Protein AF-A0A1Q6W8I0-F1 (afdb_monomer)

Radius of gyration: 33.43 Å; Cα contacts (8 Å, |Δi|>4): 250; chains: 1; bounding box: 73×73×119 Å

Mean predicted aligned error: 21.3 Å

Secondary structure (DSSP, 8-state):
-----SS-EE-EEE-TT--EEEE-B-TTSPBPEE---HHHHHHHHHHTT--PPPTT-TTHHHHHHHHHHHHHHHHHHHTTTT-----THHHHHHHHHHHHHHHHH-TT-HHHHHHHHHHHS----S-----PPPPHHHHHHHTT-HHHHHHHHHHHHHH-TT-HHHHHHHHHHHHHTT-HHHHHHHHHHHHT-S-HHHHHHHHHHHHHHHHHHHHH-TTTHHHHHHHHHHHHHHHHHH-TT-HHHHHHHHHHHHHHHHHHTT--------------------------HHHHHHHHHHHHHHHHHHHHHHHHTT-SPPPTT----

Sequence (325 aa):
MAEGGRNPSRIPVRDDHGVLLGYQKDEDGRVIETTRRDDMLGAAADAAQGTLVAADLPDQAGAVRDLVASYRRARASETRTEQSRPRAWLPLMLGVVLLVAQAASRRTAALVGLAVACLTVPRASAAQQPQLPRSPAEKAWDRHDLRRARVAYLAELAARRKEDAAWYNAGTAALADSDAETAQASLAHAAASLDPDLRFRALYNLGLLALRQADDDSAGRDSHLADAERAYREALLLRPHDRAAKWNLELAIKHRGGSQNKAPPSGGGSGPSGGGARSSGGAQGGLSPAQAEQLLRSIGHEELKTRRDRTGLMRHPAEPGVKDW

Structure (mmCIF, N/CA/C/O backbone):
data_AF-A0A1Q6W8I0-F1
#
_entry.id   AF-A0A1Q6W8I0-F1
#
loop_
_atom_site.group_PDB
_atom_site.id
_atom_site.type_symbol
_atom_site.label_atom_id
_atom_site.label_alt_id
_atom_site.label_comp_id
_atom_site.label_asym_id
_atom_site.label_entity_id
_atom_site.label_seq_id
_atom_site.pdbx_PDB_ins_code
_atom_site.Cartn_x
_atom_site.Cartn_y
_atom_site.Cartn_z
_atom_site.occupancy
_atom_site.B_iso_or_equiv
_atom_site.auth_seq_id
_atom_site.auth_comp_id
_atom_site.auth_asym_id
_atom_site.auth_atom_id
_atom_site.pdbx_PDB_model_num
ATOM 1 N N . MET A 1 1 ? -36.923 15.976 5.949 1.00 36.50 1 MET A N 1
ATOM 2 C CA . MET A 1 1 ? -36.372 16.409 4.648 1.00 36.50 1 MET A CA 1
ATOM 3 C C . MET A 1 1 ? -35.944 17.856 4.811 1.00 36.50 1 MET A C 1
ATOM 5 O O . MET A 1 1 ? -36.775 18.650 5.222 1.00 36.50 1 MET A O 1
ATOM 9 N N . ALA A 1 2 ? -34.664 18.179 4.623 1.00 36.69 2 ALA A N 1
ATOM 10 C CA . ALA A 1 2 ? -34.206 19.567 4.654 1.00 36.69 2 ALA A CA 1
ATOM 11 C C . ALA A 1 2 ? -34.362 20.148 3.240 1.00 36.69 2 ALA A C 1
ATOM 13 O O . ALA A 1 2 ? -33.605 19.792 2.342 1.00 36.69 2 ALA A O 1
ATOM 14 N N . GLU A 1 3 ? -35.375 20.987 3.032 1.00 49.88 3 GLU A N 1
ATOM 15 C CA . GLU A 1 3 ? -35.675 21.648 1.750 1.00 49.88 3 GLU A CA 1
ATOM 16 C C . GLU A 1 3 ? -34.835 22.927 1.559 1.00 49.88 3 GLU A C 1
ATOM 18 O O . GLU A 1 3 ? -35.342 23.976 1.189 1.00 49.88 3 GLU A O 1
ATOM 23 N N . GLY A 1 4 ? -33.530 22.869 1.832 1.00 51.97 4 GLY A N 1
ATOM 24 C CA . GLY A 1 4 ? -32.636 24.019 1.679 1.00 51.97 4 GLY A CA 1
ATOM 25 C C . GLY A 1 4 ? -32.103 24.147 0.252 1.00 51.97 4 GLY A C 1
ATOM 26 O O . GLY A 1 4 ? -31.099 23.522 -0.087 1.00 51.97 4 GLY A O 1
ATOM 27 N N . GLY A 1 5 ? -32.756 24.954 -0.586 1.00 63.44 5 GLY A N 1
ATOM 28 C CA . GLY A 1 5 ? -32.232 25.358 -1.897 1.00 63.44 5 GLY A CA 1
ATOM 29 C C . GLY A 1 5 ? -31.229 26.522 -1.815 1.00 63.44 5 GLY A C 1
ATOM 30 O O . GLY A 1 5 ? -30.817 26.943 -0.733 1.00 63.44 5 GLY A O 1
ATOM 31 N N . ARG A 1 6 ? -30.853 27.088 -2.975 1.00 63.03 6 ARG A N 1
ATOM 32 C CA . ARG A 1 6 ? -30.121 28.375 -3.039 1.00 63.03 6 ARG A CA 1
ATOM 33 C C . ARG A 1 6 ? -30.937 29.539 -2.470 1.00 63.03 6 ARG A C 1
ATOM 35 O O . ARG A 1 6 ? -30.367 30.488 -1.945 1.00 63.03 6 ARG A O 1
ATOM 42 N N . ASN A 1 7 ? -32.261 29.449 -2.570 1.00 67.94 7 ASN A N 1
ATOM 43 C CA . ASN A 1 7 ? -33.171 30.426 -1.993 1.00 67.94 7 ASN A CA 1
ATOM 44 C C . ASN A 1 7 ? -33.487 30.056 -0.537 1.00 67.94 7 ASN A C 1
ATOM 46 O O . ASN A 1 7 ? -33.657 28.868 -0.248 1.00 67.94 7 ASN A O 1
ATOM 50 N N . PRO A 1 8 ? -33.590 31.048 0.365 1.00 69.69 8 PRO A N 1
ATOM 51 C CA . PRO A 1 8 ? -33.954 30.813 1.755 1.00 69.69 8 PRO A CA 1
ATOM 52 C C . PRO A 1 8 ? -35.296 30.094 1.852 1.00 69.69 8 PRO A C 1
ATOM 54 O O . PRO A 1 8 ? -36.300 30.525 1.284 1.00 69.69 8 PRO A O 1
ATOM 57 N N . SER A 1 9 ? -35.291 28.979 2.578 1.00 73.50 9 SER A N 1
ATOM 58 C CA . SER A 1 9 ? -36.473 28.165 2.846 1.00 73.50 9 SER A CA 1
ATOM 59 C C . SER A 1 9 ? -36.813 28.234 4.331 1.00 73.50 9 SER A C 1
ATOM 61 O O . SER A 1 9 ? -35.939 28.134 5.198 1.00 73.50 9 SER A O 1
ATOM 63 N N . ARG A 1 10 ? -38.093 28.440 4.638 1.00 80.06 10 ARG A N 1
ATOM 64 C CA . ARG A 1 10 ? -38.588 28.491 6.017 1.00 80.06 10 ARG A CA 1
ATOM 65 C C . ARG A 1 10 ? -38.902 27.083 6.483 1.00 80.06 10 ARG A C 1
ATOM 67 O O . ARG A 1 10 ? -39.512 26.326 5.736 1.00 80.06 10 ARG A O 1
ATOM 74 N N . ILE A 1 11 ? -38.543 26.754 7.719 1.00 76.44 11 ILE A N 1
ATOM 75 C CA . ILE A 1 11 ? -38.793 25.422 8.280 1.00 76.44 11 ILE A CA 1
ATOM 76 C C . ILE A 1 11 ? -40.256 25.342 8.750 1.00 76.44 11 ILE A C 1
ATOM 78 O O . ILE A 1 11 ? -40.616 26.061 9.691 1.00 76.44 11 ILE A O 1
ATOM 82 N N . PRO A 1 12 ? -41.117 24.510 8.130 1.00 78.94 12 PRO A N 1
ATOM 83 C CA . PRO A 1 12 ? -42.489 24.334 8.582 1.00 78.94 12 PRO A CA 1
ATOM 84 C C . PRO A 1 12 ? -42.529 23.459 9.841 1.00 78.94 12 PRO A C 1
ATOM 86 O O . PRO A 1 12 ? -42.011 22.344 9.851 1.00 78.94 12 PRO A O 1
ATOM 89 N N . VAL A 1 13 ? -43.197 23.938 10.887 1.00 79.12 13 VAL A N 1
ATOM 90 C CA . VAL A 1 13 ? -43.546 23.149 12.073 1.00 79.12 13 VAL A CA 1
ATOM 91 C C . VAL A 1 13 ? -44.931 22.560 11.833 1.00 79.12 13 VAL A C 1
ATOM 93 O O . VAL A 1 13 ? -45.885 23.294 11.558 1.00 79.12 13 VAL A O 1
ATOM 96 N N . ARG A 1 14 ? -45.033 21.233 11.884 1.00 81.50 14 ARG A N 1
ATOM 97 C CA . ARG A 1 14 ? -46.274 20.481 11.661 1.00 81.50 14 ARG A CA 1
ATOM 98 C C . ARG A 1 14 ? -46.644 19.703 12.918 1.00 81.50 14 ARG A C 1
ATOM 100 O O . ARG A 1 14 ? -45.756 19.369 13.697 1.00 81.50 14 ARG A O 1
ATOM 107 N N . ASP A 1 15 ? -47.932 19.449 13.105 1.00 79.12 15 ASP A N 1
ATOM 108 C CA . ASP A 1 15 ? -48.413 18.537 14.143 1.00 79.12 15 ASP A CA 1
ATOM 109 C C . ASP A 1 15 ? -48.191 17.063 13.756 1.00 79.12 15 ASP A C 1
ATOM 111 O O . ASP A 1 15 ? -47.780 16.746 12.633 1.00 79.12 15 ASP A O 1
ATOM 115 N N . ASP A 1 16 ? -48.501 16.152 14.681 1.00 73.69 16 ASP A N 1
ATOM 116 C CA . ASP A 1 16 ? -48.393 14.697 14.492 1.00 73.69 16 ASP A CA 1
ATOM 117 C C . ASP A 1 16 ? -49.309 14.157 13.370 1.00 73.69 16 ASP A C 1
ATOM 119 O O . ASP A 1 16 ? -49.167 13.014 12.931 1.00 73.69 16 ASP A O 1
ATOM 123 N N . HIS A 1 17 ? -50.233 14.982 12.867 1.00 68.25 17 HIS A N 1
ATOM 124 C CA . HIS A 1 17 ? -51.135 14.683 11.757 1.00 68.25 17 HIS A CA 1
ATOM 125 C C . HIS A 1 17 ? -50.715 15.366 10.438 1.00 68.25 17 HIS A C 1
ATOM 127 O O . HIS A 1 17 ? -51.400 15.230 9.424 1.00 68.25 17 HIS A O 1
ATOM 133 N N . GLY A 1 18 ? -49.565 16.053 10.415 1.00 71.50 18 GLY A N 1
ATOM 134 C CA . GLY A 1 18 ? -48.982 16.689 9.232 1.00 71.50 18 GLY A CA 1
ATOM 135 C C . GLY A 1 18 ? -49.562 18.064 8.873 1.00 71.50 18 GLY A C 1
ATOM 136 O O . GLY A 1 18 ? -49.169 18.638 7.847 1.00 71.50 18 GLY A O 1
ATOM 137 N N . VAL A 1 19 ? -50.454 18.623 9.693 1.00 75.88 19 VAL A N 1
ATOM 138 C CA . VAL A 1 19 ? -51.061 19.947 9.501 1.00 75.88 19 VAL A CA 1
ATOM 139 C C . VAL A 1 19 ? -50.059 21.034 9.890 1.00 75.88 19 VAL A C 1
ATOM 141 O O . VAL A 1 19 ? -49.341 20.926 10.881 1.00 75.88 19 VAL A O 1
ATOM 144 N N . LEU A 1 20 ? -49.965 22.085 9.071 1.00 78.94 20 LEU A N 1
ATOM 145 C CA . LEU A 1 20 ? -49.023 23.186 9.276 1.00 78.94 20 LEU A CA 1
ATOM 146 C C . LEU A 1 20 ? -49.442 24.034 10.489 1.00 78.94 20 LEU A C 1
ATOM 148 O O . LEU A 1 20 ? -50.433 24.757 10.419 1.00 78.94 20 LEU A O 1
ATOM 152 N N . LEU A 1 21 ? -48.657 23.987 11.566 1.00 74.25 21 LEU A N 1
ATOM 153 C CA . LEU A 1 21 ? -48.865 24.790 12.775 1.00 74.25 21 LEU A CA 1
ATOM 154 C C . LEU A 1 21 ? -48.190 26.166 12.686 1.00 74.25 21 LEU A C 1
ATOM 156 O O . LEU A 1 21 ? -48.639 27.127 13.307 1.00 74.25 21 LEU A O 1
ATOM 160 N N . GLY A 1 22 ? -47.109 26.284 11.912 1.00 81.12 22 GLY A N 1
ATOM 161 C CA . GLY A 1 22 ? -46.392 27.543 11.733 1.00 81.12 22 GLY A CA 1
ATOM 162 C C . GLY A 1 22 ? -44.995 27.351 11.156 1.00 81.12 22 GLY A C 1
ATOM 163 O O . GLY A 1 22 ? -44.678 26.300 10.608 1.00 81.12 22 GLY A O 1
ATOM 164 N N . TYR A 1 23 ? -44.153 28.374 11.287 1.00 82.19 23 TYR A N 1
ATOM 165 C CA . TYR A 1 23 ? -42.741 28.317 10.907 1.00 82.19 23 TYR A CA 1
ATOM 166 C C . TYR A 1 23 ? -41.861 28.453 12.142 1.00 82.19 23 TYR A C 1
ATOM 168 O O . TYR A 1 23 ? -42.215 29.182 13.072 1.00 82.19 23 TYR A O 1
ATOM 176 N N . GLN A 1 24 ? -40.723 27.763 12.140 1.00 79.69 24 GLN A N 1
ATOM 177 C CA . GLN A 1 24 ? -39.792 27.788 13.261 1.00 79.69 24 GLN A CA 1
ATOM 178 C C . GLN A 1 24 ? -39.208 29.195 13.455 1.00 79.69 24 GLN A C 1
ATOM 180 O O . GLN A 1 24 ? -38.827 29.858 12.487 1.00 79.69 24 GLN A O 1
ATOM 185 N N . LYS A 1 25 ? -39.172 29.659 14.707 1.00 84.31 25 LYS A N 1
ATOM 186 C CA . LYS A 1 25 ? -38.681 30.983 15.103 1.00 84.31 25 LYS A CA 1
ATOM 187 C C . LYS A 1 25 ? -37.507 30.845 16.070 1.00 84.31 25 LYS A C 1
ATOM 189 O O . LYS A 1 25 ? -37.439 29.862 16.800 1.00 84.31 25 LYS A O 1
ATOM 194 N N . ASP A 1 26 ? -36.618 31.824 16.036 1.00 79.75 26 ASP A N 1
ATOM 195 C CA . ASP A 1 26 ? -35.475 31.972 16.938 1.00 79.75 26 ASP A CA 1
ATOM 196 C C . ASP A 1 26 ? -35.900 32.569 18.295 1.00 79.75 26 ASP A C 1
ATOM 198 O O . ASP A 1 26 ? -37.058 32.970 18.455 1.00 79.75 26 ASP A O 1
ATOM 202 N N . GLU A 1 27 ? -34.976 32.669 19.255 1.00 75.25 27 GLU A N 1
ATOM 203 C CA . GLU A 1 27 ? -35.208 33.235 20.598 1.00 75.25 27 GLU A CA 1
ATOM 204 C C . GLU A 1 27 ? -35.742 34.682 20.550 1.00 75.25 27 GLU A C 1
ATOM 206 O O . GLU A 1 27 ? -36.564 35.072 21.378 1.00 75.25 27 GLU A O 1
ATOM 211 N N . ASP A 1 28 ? -35.397 35.438 19.502 1.00 73.44 28 ASP A N 1
ATOM 212 C CA . ASP A 1 28 ? -35.896 36.795 19.229 1.00 73.44 28 ASP A CA 1
ATOM 213 C C . ASP A 1 28 ? -37.244 36.834 18.468 1.00 73.44 28 ASP A C 1
ATOM 215 O O . ASP A 1 28 ? -37.694 37.887 18.004 1.00 73.44 28 ASP A O 1
ATOM 219 N N . GLY A 1 29 ? -37.890 35.683 18.248 1.00 74.56 29 GLY A N 1
ATOM 220 C CA . GLY A 1 29 ? -39.179 35.570 17.556 1.00 74.56 29 GLY A CA 1
ATOM 221 C C . GLY A 1 29 ? -39.127 35.755 16.031 1.00 74.56 29 GLY A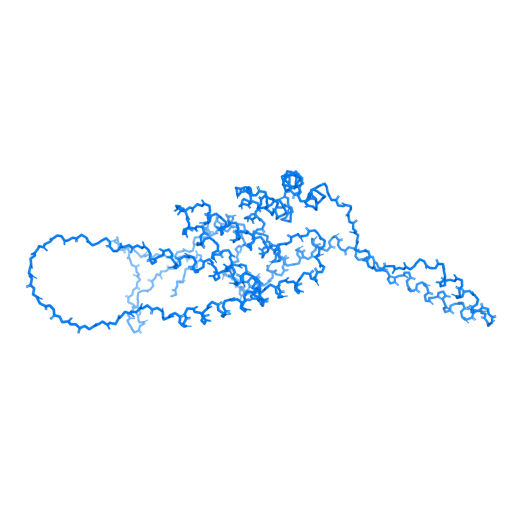 C 1
ATOM 222 O O . GLY A 1 29 ? -40.177 35.793 15.377 1.00 74.56 29 GLY A O 1
ATOM 223 N N . ARG A 1 30 ? -37.929 35.851 15.441 1.00 79.25 30 ARG A N 1
ATOM 224 C CA . ARG A 1 30 ? -37.713 35.937 13.986 1.00 79.25 30 ARG A CA 1
ATOM 225 C C . ARG A 1 30 ? -37.763 34.552 13.351 1.00 79.25 30 ARG A C 1
ATOM 227 O O . ARG A 1 30 ? -37.280 33.591 13.933 1.00 79.25 30 ARG A O 1
ATOM 234 N N . VAL A 1 31 ? -38.356 34.438 12.164 1.00 79.12 31 VAL A N 1
ATOM 235 C CA . VAL A 1 31 ? -38.464 33.152 11.456 1.00 79.12 31 VAL A CA 1
ATOM 236 C C . VAL A 1 31 ? -37.080 32.700 10.997 1.00 79.12 31 VAL A C 1
ATOM 238 O O . VAL A 1 31 ? -36.372 33.464 10.345 1.00 79.12 31 VAL A O 1
ATOM 241 N N . ILE A 1 32 ? -36.715 31.461 11.328 1.00 76.38 32 ILE A N 1
ATOM 242 C CA . ILE A 1 32 ? -35.447 30.860 10.917 1.00 76.38 32 ILE A CA 1
ATOM 243 C C . ILE A 1 32 ? -35.571 30.421 9.459 1.00 76.38 32 ILE A C 1
ATOM 245 O O . ILE A 1 32 ? -36.435 29.617 9.093 1.00 76.38 32 ILE A O 1
ATOM 249 N N . GLU A 1 33 ? -34.682 30.954 8.630 1.00 76.38 33 GLU A N 1
ATOM 250 C CA . GLU A 1 33 ? -34.544 30.584 7.227 1.00 76.38 33 GLU A CA 1
ATOM 251 C C . GLU A 1 33 ? -33.272 29.755 7.048 1.00 76.38 33 GLU A C 1
ATOM 253 O O . GLU A 1 33 ? -32.207 30.095 7.564 1.00 76.38 33 GLU A O 1
ATOM 258 N N . THR A 1 34 ? -33.382 28.647 6.318 1.00 75.12 34 THR A N 1
ATOM 259 C CA . THR A 1 34 ? -32.239 27.797 5.977 1.00 75.12 34 THR A CA 1
ATOM 260 C C . THR A 1 34 ? -31.868 27.996 4.515 1.00 75.12 34 THR A C 1
ATOM 262 O O . THR A 1 34 ? -32.717 27.909 3.622 1.00 75.12 34 THR A O 1
ATOM 265 N N . THR A 1 35 ? -30.591 28.288 4.277 1.00 72.31 35 THR A N 1
ATOM 266 C CA . THR A 1 35 ? -29.991 28.459 2.950 1.00 72.31 35 THR A CA 1
ATOM 267 C C . THR A 1 35 ? -28.830 27.492 2.777 1.00 72.31 35 THR A C 1
ATOM 269 O O . THR A 1 35 ? -28.092 27.197 3.723 1.00 72.31 35 THR A O 1
ATOM 272 N N . ARG A 1 36 ? -28.637 26.999 1.551 1.00 72.38 36 ARG A N 1
ATOM 273 C CA . ARG A 1 36 ? -27.434 26.242 1.204 1.00 72.38 36 ARG A CA 1
ATOM 274 C C . ARG A 1 36 ? -26.246 27.200 1.050 1.00 72.38 36 ARG A C 1
ATOM 276 O O . ARG A 1 36 ? -26.293 28.123 0.242 1.00 72.38 36 ARG A O 1
ATOM 283 N N . ARG A 1 37 ? -25.180 26.971 1.821 1.00 75.00 37 ARG A N 1
ATOM 284 C CA . ARG A 1 37 ? -23.930 27.750 1.774 1.00 75.00 37 ARG A CA 1
ATOM 285 C C . ARG A 1 37 ? -23.021 27.252 0.646 1.00 75.00 37 ARG A C 1
ATOM 287 O O . ARG A 1 37 ? -22.153 26.409 0.867 1.00 75.00 37 ARG A O 1
ATOM 294 N N . ASP A 1 38 ? -23.280 27.719 -0.577 1.00 72.31 38 ASP A N 1
ATOM 295 C CA . ASP A 1 38 ? -22.540 27.318 -1.790 1.00 72.31 38 ASP A CA 1
ATOM 296 C C . ASP A 1 38 ? -21.044 27.681 -1.721 1.00 72.31 38 ASP A C 1
ATOM 298 O O . ASP A 1 38 ? -20.211 26.966 -2.272 1.00 72.31 38 ASP A O 1
ATOM 302 N N . ASP A 1 39 ? -20.700 28.742 -0.995 1.00 73.62 39 ASP A N 1
ATOM 303 C CA . ASP A 1 39 ? -19.338 29.182 -0.682 1.00 73.62 39 ASP A CA 1
ATOM 304 C C . ASP A 1 39 ? -18.565 28.158 0.166 1.00 73.62 39 ASP A C 1
ATOM 306 O O . ASP A 1 39 ? -17.446 27.775 -0.175 1.00 73.62 39 ASP A O 1
ATOM 310 N N . MET A 1 40 ? -19.186 27.652 1.234 1.00 76.00 40 MET A N 1
ATOM 311 C CA . MET A 1 40 ? -18.597 26.626 2.103 1.00 76.00 40 MET A CA 1
ATOM 312 C C . MET A 1 40 ? -18.472 25.279 1.387 1.00 76.00 40 MET A C 1
ATOM 314 O O . MET A 1 40 ? -17.491 24.562 1.583 1.00 76.00 40 MET A O 1
ATOM 318 N N . LEU A 1 41 ? -19.453 24.935 0.546 1.00 77.25 41 LEU A N 1
ATOM 319 C CA . LEU A 1 41 ? -19.389 23.733 -0.284 1.00 77.25 41 LEU A CA 1
ATOM 320 C C . LEU A 1 41 ? -18.257 23.837 -1.311 1.00 77.25 41 LEU A C 1
ATOM 322 O O . LEU A 1 41 ? -17.498 22.881 -1.450 1.00 77.25 41 LEU A O 1
ATOM 326 N N . GLY A 1 42 ? -18.114 24.995 -1.968 1.00 77.31 42 GLY A N 1
ATOM 327 C CA . GLY A 1 42 ? -17.010 25.310 -2.879 1.00 77.31 42 GLY A CA 1
ATOM 328 C C . GLY A 1 42 ? -15.648 25.132 -2.218 1.00 77.31 42 GLY A C 1
ATOM 329 O O . GLY A 1 42 ? -14.845 24.328 -2.679 1.00 77.31 42 GLY A O 1
ATOM 330 N N . ALA A 1 43 ? -15.438 25.782 -1.072 1.00 76.75 43 ALA A N 1
ATOM 331 C CA . ALA A 1 43 ? -14.188 25.680 -0.322 1.00 76.75 43 ALA A CA 1
ATOM 332 C C . ALA A 1 43 ? -13.866 24.239 0.118 1.00 76.75 43 ALA A C 1
ATOM 334 O O . ALA A 1 43 ? -12.709 23.821 0.080 1.00 76.75 43 ALA A O 1
ATOM 335 N N . ALA A 1 44 ? -14.877 23.457 0.511 1.00 74.81 44 ALA A N 1
ATOM 336 C CA . ALA A 1 44 ? -14.697 22.051 0.867 1.00 74.81 44 ALA A CA 1
ATOM 337 C C . ALA A 1 44 ? -14.326 21.183 -0.347 1.00 74.81 44 ALA A C 1
ATOM 339 O O . ALA A 1 44 ? -13.490 20.287 -0.230 1.00 74.81 44 ALA A O 1
ATOM 340 N N . ALA A 1 45 ? -14.920 21.450 -1.512 1.00 79.00 45 ALA A N 1
ATOM 341 C CA . ALA A 1 45 ? -14.591 20.750 -2.747 1.00 79.00 45 ALA A CA 1
ATOM 342 C C . ALA A 1 45 ? -13.176 21.090 -3.229 1.00 79.00 45 ALA A C 1
ATOM 344 O O . ALA A 1 45 ? -12.419 20.175 -3.545 1.00 79.00 45 ALA A O 1
ATOM 345 N N . ASP A 1 46 ? -12.785 22.363 -3.180 1.00 75.62 46 ASP A N 1
ATOM 346 C CA . ASP A 1 46 ? -11.434 22.809 -3.530 1.00 75.62 46 ASP A CA 1
ATOM 347 C C . ASP A 1 46 ? -10.378 22.192 -2.598 1.00 75.62 46 ASP A C 1
ATOM 349 O O . ASP A 1 46 ? -9.358 21.679 -3.063 1.00 75.62 46 ASP A O 1
ATOM 353 N N . ALA A 1 47 ? -10.647 22.154 -1.287 1.00 72.25 47 ALA A N 1
ATOM 354 C CA . ALA A 1 47 ? -9.769 21.516 -0.303 1.00 72.25 47 ALA A CA 1
ATOM 355 C C . ALA A 1 47 ? -9.637 19.997 -0.516 1.00 72.25 47 ALA A C 1
ATOM 357 O O . ALA A 1 47 ? -8.575 19.425 -0.272 1.00 72.25 47 ALA A O 1
ATOM 358 N N . ALA A 1 48 ? -10.701 19.343 -0.986 1.00 69.50 48 ALA A N 1
ATOM 359 C CA . ALA A 1 48 ? -10.719 17.913 -1.281 1.00 69.50 48 ALA A CA 1
ATOM 360 C C . ALA A 1 48 ? -10.278 17.572 -2.718 1.00 69.50 48 ALA A C 1
ATOM 362 O O . ALA A 1 48 ? -10.318 16.399 -3.090 1.00 69.50 48 ALA A O 1
ATOM 363 N N . GLN A 1 49 ? -9.907 18.570 -3.534 1.00 72.25 49 GLN A N 1
ATOM 364 C CA . GLN A 1 49 ? -9.687 18.421 -4.982 1.00 72.25 49 GLN A CA 1
ATOM 365 C C . GLN A 1 49 ? -10.867 17.731 -5.703 1.00 72.25 49 GLN A C 1
ATOM 367 O O . GLN A 1 49 ? -10.693 17.018 -6.694 1.00 72.25 49 GLN A O 1
ATOM 372 N N . GLY A 1 50 ? -12.082 17.912 -5.183 1.00 70.62 50 GLY A N 1
ATOM 373 C CA . GLY A 1 50 ? -13.320 17.346 -5.702 1.00 70.62 50 GLY A CA 1
ATOM 374 C C . GLY A 1 50 ? -14.058 18.317 -6.623 1.00 70.62 50 GLY A C 1
ATOM 375 O O . GLY A 1 50 ? -13.859 19.524 -6.579 1.00 70.62 50 GLY A O 1
ATOM 376 N N . THR A 1 51 ? -14.951 17.796 -7.465 1.00 73.38 51 THR A N 1
ATOM 377 C CA . THR A 1 51 ? -15.852 18.617 -8.294 1.00 73.38 51 THR A CA 1
ATOM 378 C C . THR A 1 51 ? -17.267 18.576 -7.721 1.00 73.38 51 THR A C 1
ATOM 380 O O . THR A 1 51 ? -17.798 17.497 -7.455 1.00 73.38 51 THR A O 1
ATOM 383 N N . LEU A 1 52 ? -17.897 19.740 -7.551 1.00 71.38 52 LEU A N 1
ATOM 384 C CA . LEU A 1 52 ? -19.299 19.850 -7.136 1.00 71.38 52 LEU A CA 1
ATOM 385 C C . LEU A 1 52 ? -20.237 19.671 -8.329 1.00 71.38 52 LEU A C 1
ATOM 387 O O . LEU A 1 52 ? -20.107 20.358 -9.340 1.00 71.38 52 LEU A O 1
ATOM 391 N N . VAL A 1 53 ? -21.230 18.793 -8.182 1.00 71.25 53 VAL A N 1
ATOM 392 C CA . VAL A 1 53 ? -22.339 18.661 -9.135 1.00 71.25 53 VAL A CA 1
ATOM 393 C C . VAL A 1 53 ? -23.513 19.487 -8.625 1.00 71.25 53 VAL A C 1
ATOM 395 O O . VAL A 1 53 ? -23.934 19.344 -7.476 1.00 71.25 53 VAL A O 1
ATOM 398 N N . ALA A 1 54 ? -24.035 20.377 -9.466 1.00 69.25 54 ALA A N 1
ATOM 399 C CA . ALA A 1 54 ? -25.112 21.262 -9.060 1.00 69.25 54 ALA A CA 1
ATOM 400 C C . ALA A 1 54 ? -26.439 20.486 -8.911 1.00 69.25 54 ALA A C 1
ATOM 402 O O . ALA A 1 54 ? -26.828 19.684 -9.759 1.00 69.25 54 ALA A O 1
ATOM 403 N N . ALA A 1 55 ? -27.115 20.691 -7.778 1.00 64.31 55 ALA A N 1
ATOM 404 C CA . ALA A 1 55 ? -28.330 19.955 -7.411 1.00 64.31 55 ALA A CA 1
ATOM 405 C C . ALA A 1 55 ? -29.587 20.391 -8.193 1.00 64.31 55 ALA A C 1
ATOM 407 O O . ALA A 1 55 ? -30.633 19.762 -8.084 1.00 64.31 55 ALA A O 1
ATOM 408 N N . ASP A 1 56 ? -29.503 21.467 -8.967 1.00 66.25 56 ASP A N 1
ATOM 409 C CA . ASP A 1 56 ? -30.557 21.977 -9.848 1.00 66.25 56 ASP A CA 1
ATOM 410 C C . ASP A 1 56 ? -30.573 21.295 -11.227 1.00 66.25 56 ASP A C 1
ATOM 412 O O . ASP A 1 56 ? -31.462 21.572 -12.033 1.00 66.25 56 ASP A O 1
ATOM 416 N N . LEU A 1 57 ? -29.637 20.377 -11.506 1.00 68.25 57 LEU A N 1
ATOM 417 C CA . LEU A 1 57 ? -29.668 19.613 -12.749 1.00 68.25 57 LEU A CA 1
ATOM 418 C C . LEU A 1 57 ? -30.841 18.613 -12.763 1.00 68.25 57 LEU A C 1
ATOM 420 O O . LEU A 1 57 ? -31.006 17.855 -11.805 1.00 68.25 57 LEU A O 1
ATOM 424 N N . PRO A 1 58 ? -31.602 18.531 -13.874 1.00 69.88 58 PRO A N 1
ATOM 425 C CA . PRO A 1 58 ? -32.701 17.574 -14.024 1.00 69.88 58 PRO A CA 1
ATOM 426 C C . PRO A 1 58 ? -32.231 16.109 -14.037 1.00 69.88 58 PRO A C 1
ATOM 428 O O . PRO A 1 58 ? -33.009 15.223 -13.696 1.00 69.88 58 PRO A O 1
ATOM 431 N N . ASP A 1 59 ? -30.964 15.851 -14.384 1.00 74.62 59 ASP A N 1
ATOM 432 C CA . ASP A 1 59 ? -30.334 14.529 -14.302 1.00 74.62 59 ASP A CA 1
ATOM 433 C C . ASP A 1 59 ? -28.984 14.595 -13.567 1.00 74.62 59 ASP A C 1
ATOM 435 O O . ASP A 1 59 ? -27.901 14.638 -14.157 1.00 74.62 59 ASP A O 1
ATOM 439 N N . GLN A 1 60 ? -29.054 14.606 -12.236 1.00 73.19 60 GLN A N 1
ATOM 440 C CA . GLN A 1 60 ? -27.872 14.573 -11.368 1.00 73.19 60 GLN A CA 1
ATOM 441 C C . GLN A 1 60 ? -27.076 13.268 -11.533 1.00 73.19 60 GLN A C 1
ATOM 443 O O . GLN A 1 60 ? -25.846 13.267 -11.470 1.00 73.19 60 GLN A O 1
ATOM 448 N N . ALA A 1 61 ? -27.769 12.148 -11.761 1.00 71.56 61 ALA A N 1
ATOM 449 C CA . ALA A 1 61 ? -27.142 10.838 -11.899 1.00 71.56 61 ALA A CA 1
ATOM 450 C C . ALA A 1 61 ? -26.348 10.730 -13.211 1.00 71.56 61 ALA A C 1
ATOM 452 O O . ALA A 1 61 ? -25.259 10.151 -13.219 1.00 71.56 61 ALA A O 1
ATOM 453 N N . GLY A 1 62 ? -26.861 11.311 -14.297 1.00 74.06 62 GLY A N 1
ATOM 454 C CA . GLY A 1 62 ? -26.171 11.445 -15.577 1.00 74.06 62 GLY A CA 1
ATOM 455 C C . GLY A 1 62 ? -24.911 12.295 -15.465 1.00 74.06 62 GLY A C 1
ATOM 456 O O . GLY A 1 62 ? -23.837 11.836 -15.844 1.00 74.06 62 GLY A O 1
ATOM 457 N N . ALA A 1 63 ? -24.997 13.467 -14.831 1.00 75.44 63 ALA A N 1
ATOM 458 C CA . ALA A 1 63 ? -23.842 14.346 -14.640 1.00 75.44 63 ALA A CA 1
ATOM 459 C C . ALA A 1 63 ? -22.709 13.679 -13.834 1.00 75.44 63 ALA A C 1
ATOM 461 O O . ALA A 1 63 ? -21.535 13.786 -14.196 1.00 75.44 63 ALA A O 1
ATOM 462 N N . VAL A 1 64 ? -23.047 12.925 -12.780 1.00 77.12 64 VAL A N 1
ATOM 463 C CA . VAL A 1 64 ? -22.062 12.136 -12.017 1.00 77.12 64 VAL A CA 1
ATOM 464 C C . VAL A 1 64 ? -21.461 11.021 -12.880 1.00 77.12 64 VAL A C 1
ATOM 466 O O 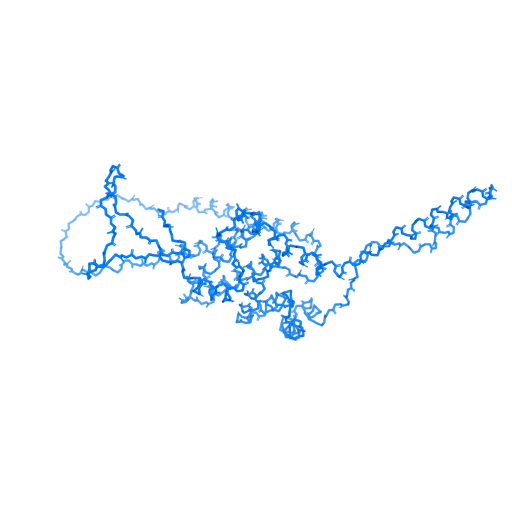. VAL A 1 64 ? -20.250 10.801 -12.845 1.00 77.12 64 VAL A O 1
ATOM 469 N N . ARG A 1 65 ? -22.275 10.322 -13.682 1.00 78.94 65 ARG A N 1
ATOM 470 C CA . ARG A 1 65 ? -21.794 9.267 -14.590 1.00 78.94 65 ARG A CA 1
ATOM 471 C C . ARG A 1 65 ? -20.853 9.812 -15.657 1.00 78.94 65 ARG A C 1
ATOM 473 O O . ARG A 1 65 ? -19.827 9.185 -15.905 1.00 78.94 65 ARG A O 1
ATOM 480 N N . ASP A 1 66 ? -21.159 10.966 -16.237 1.00 79.38 66 ASP A N 1
ATOM 481 C CA . ASP A 1 66 ? -20.331 11.606 -17.258 1.00 79.38 66 ASP A CA 1
ATOM 482 C C . ASP A 1 66 ? -19.010 12.118 -16.686 1.00 79.38 66 ASP A C 1
ATOM 484 O O . ASP A 1 66 ? -17.960 11.936 -17.308 1.00 79.38 66 ASP A O 1
ATOM 488 N N . LEU A 1 67 ? -19.029 12.665 -15.467 1.00 78.00 67 LEU A N 1
ATOM 489 C CA . LEU A 1 67 ? -17.818 13.050 -14.747 1.00 78.00 67 LEU A CA 1
ATOM 490 C C . LEU A 1 67 ? -16.941 11.823 -14.439 1.00 78.00 67 LEU A C 1
ATOM 492 O O . LEU A 1 67 ? -15.753 11.805 -14.744 1.00 78.00 67 LEU A O 1
ATOM 496 N N . VAL A 1 68 ? -17.518 10.739 -13.914 1.00 79.00 68 VAL A N 1
ATOM 497 C CA . VAL A 1 68 ? -16.775 9.488 -13.663 1.00 79.00 68 VAL A CA 1
ATOM 498 C C . VAL A 1 68 ? -16.249 8.881 -14.971 1.00 79.00 68 VAL A C 1
ATOM 500 O O . VAL A 1 68 ? -15.130 8.360 -15.017 1.00 79.00 68 VAL A O 1
ATOM 503 N N . ALA A 1 69 ? -17.027 8.952 -16.052 1.00 78.19 69 ALA A N 1
ATOM 504 C CA . ALA A 1 69 ? -16.627 8.467 -17.365 1.00 78.19 69 ALA A CA 1
ATOM 505 C C . ALA A 1 69 ? -15.490 9.303 -17.973 1.00 78.19 69 ALA A C 1
ATOM 507 O O . ALA A 1 69 ? -14.598 8.732 -18.607 1.00 78.19 69 ALA A O 1
ATOM 508 N N . SER A 1 70 ? -15.480 10.625 -17.773 1.00 72.75 70 SER A N 1
ATOM 509 C CA . SER A 1 70 ? -14.404 11.502 -18.242 1.00 72.75 70 SER A CA 1
ATOM 510 C C . SER A 1 70 ? -13.097 11.235 -17.488 1.00 72.75 70 SER A C 1
ATOM 512 O O . SER A 1 70 ? -12.067 11.056 -18.140 1.00 72.75 70 SER A O 1
ATOM 514 N N . TYR A 1 71 ? -13.142 11.047 -16.163 1.00 70.44 71 TYR A N 1
ATOM 515 C CA . TYR A 1 71 ? -11.978 10.622 -15.372 1.00 70.44 71 TYR A CA 1
ATOM 516 C C . TYR A 1 71 ? -11.433 9.259 -15.819 1.00 70.44 71 TYR A C 1
ATOM 518 O O . TYR A 1 71 ? -10.225 9.103 -16.014 1.00 70.44 71 TYR A O 1
ATOM 526 N N . ARG A 1 72 ? -12.310 8.271 -16.060 1.00 65.06 72 ARG A N 1
ATOM 527 C CA . ARG A 1 72 ? -11.898 6.963 -16.604 1.00 65.06 72 ARG A CA 1
ATOM 528 C C . ARG A 1 72 ? -11.254 7.088 -17.986 1.00 65.06 72 ARG A C 1
ATOM 530 O O . ARG A 1 72 ? -10.279 6.394 -18.262 1.00 65.06 72 ARG A O 1
ATOM 537 N N . ARG A 1 73 ? -11.781 7.956 -18.855 1.00 58.34 73 ARG A N 1
ATOM 538 C CA . ARG A 1 73 ? -11.275 8.161 -20.221 1.00 58.34 73 ARG A CA 1
ATOM 539 C C . ARG A 1 73 ? -9.936 8.902 -20.246 1.00 58.34 73 ARG A C 1
ATOM 541 O O . ARG A 1 73 ? -9.081 8.520 -21.038 1.00 58.34 73 ARG A O 1
ATOM 548 N N . ALA A 1 74 ? -9.743 9.906 -19.389 1.00 52.34 74 ALA A N 1
ATOM 549 C CA . ALA A 1 74 ? -8.473 10.619 -19.251 1.00 52.34 74 ALA A CA 1
ATOM 550 C C . ALA A 1 74 ? -7.365 9.676 -18.762 1.00 52.34 74 ALA A C 1
ATOM 552 O O . ALA A 1 74 ? -6.319 9.573 -19.394 1.00 52.34 74 ALA A O 1
ATOM 553 N N . ARG A 1 75 ? -7.644 8.854 -17.741 1.00 51.03 75 ARG A N 1
ATOM 554 C CA . ARG A 1 75 ? -6.706 7.807 -17.314 1.00 51.03 75 ARG A CA 1
ATOM 555 C C . ARG A 1 75 ? -6.423 6.771 -18.388 1.00 51.03 75 ARG A C 1
ATOM 557 O O . ARG A 1 75 ? -5.280 6.351 -18.539 1.00 51.03 75 ARG A O 1
ATOM 564 N N . ALA A 1 76 ? -7.445 6.358 -19.133 1.00 44.66 76 ALA A N 1
ATOM 565 C CA . ALA A 1 76 ? -7.281 5.419 -20.235 1.00 44.66 76 ALA A CA 1
ATOM 566 C C . ALA A 1 76 ? -6.503 6.017 -21.417 1.00 44.66 76 ALA A C 1
ATOM 568 O O . ALA A 1 76 ? -5.993 5.247 -22.222 1.00 44.66 76 ALA A O 1
ATOM 569 N N . SER A 1 77 ? -6.410 7.345 -21.562 1.00 37.97 77 SER A N 1
ATOM 570 C CA . SER A 1 77 ? -5.540 7.968 -22.568 1.00 37.97 77 SER A CA 1
ATOM 571 C C . SER A 1 77 ? -4.099 8.094 -22.063 1.00 37.97 77 SER A C 1
ATOM 573 O O . SER A 1 77 ? -3.180 7.812 -22.827 1.00 37.97 77 SER A O 1
ATOM 575 N N . GLU A 1 78 ? -3.912 8.379 -20.773 1.00 43.47 78 GLU A N 1
ATOM 576 C CA . GLU A 1 78 ? -2.603 8.526 -20.121 1.00 43.47 78 GLU A CA 1
ATOM 577 C C . GLU A 1 78 ? -1.875 7.178 -19.942 1.00 43.47 78 GLU A C 1
ATOM 579 O O . GLU A 1 78 ? -0.683 7.063 -20.213 1.00 43.47 78 GLU A O 1
ATOM 584 N N . THR A 1 79 ? -2.605 6.101 -19.626 1.00 43.38 79 THR A N 1
ATOM 585 C CA . THR A 1 79 ? -2.060 4.722 -19.662 1.00 43.38 79 THR A CA 1
ATOM 586 C C . THR A 1 79 ? -1.906 4.171 -21.083 1.00 43.38 79 THR A C 1
ATOM 588 O O . THR A 1 79 ? -1.159 3.220 -21.309 1.00 43.38 79 THR A O 1
ATOM 591 N N . ARG A 1 80 ? -2.576 4.762 -22.081 1.00 35.38 80 ARG A N 1
ATOM 592 C CA . ARG A 1 80 ? -2.498 4.316 -23.483 1.00 35.38 80 ARG A CA 1
ATOM 593 C C . ARG A 1 80 ? -1.344 4.950 -24.254 1.00 35.38 80 ARG A C 1
ATOM 595 O O . ARG A 1 80 ? -0.973 4.405 -25.293 1.00 35.38 80 ARG A O 1
ATOM 602 N N . THR A 1 81 ? -0.744 6.034 -23.765 1.00 42.16 81 THR A N 1
ATOM 603 C CA . THR A 1 81 ? 0.420 6.646 -24.422 1.00 42.16 81 THR A CA 1
ATOM 604 C C . THR A 1 81 ? 1.705 5.828 -24.296 1.00 42.16 81 THR A C 1
ATOM 606 O O . THR A 1 81 ? 2.587 6.002 -25.130 1.00 42.16 81 THR A O 1
ATOM 609 N N . GLU A 1 82 ? 1.796 4.863 -23.373 1.00 45.53 82 GLU A N 1
ATOM 610 C CA . GLU A 1 82 ? 2.973 3.980 -23.284 1.00 45.53 82 GLU A CA 1
ATOM 611 C C . GLU A 1 82 ? 2.802 2.611 -23.951 1.00 45.53 82 GLU A C 1
ATOM 613 O O . GLU A 1 82 ? 3.787 1.990 -24.351 1.00 45.53 82 GLU A O 1
ATOM 618 N N . GLN A 1 83 ? 1.572 2.142 -24.181 1.00 43.62 83 GLN A N 1
ATOM 619 C CA . GLN A 1 83 ? 1.355 0.826 -24.785 1.00 43.62 83 GLN A CA 1
ATOM 620 C C . GLN A 1 83 ? 1.132 0.916 -26.294 1.00 43.62 83 GLN A C 1
ATOM 622 O O . GLN A 1 83 ? 0.103 0.515 -26.847 1.00 43.62 83 GLN A O 1
ATOM 627 N N . SER A 1 84 ? 2.160 1.400 -26.991 1.00 45.28 84 SER A N 1
ATOM 628 C CA . SER A 1 84 ? 2.318 1.155 -28.421 1.00 45.28 84 SER A CA 1
ATOM 629 C C . SER A 1 84 ? 2.562 -0.344 -28.638 1.00 45.28 84 SER A C 1
ATOM 631 O O . SER A 1 84 ? 3.688 -0.810 -28.761 1.00 45.28 84 SER A O 1
ATOM 633 N N . ARG A 1 85 ? 1.488 -1.151 -28.658 1.00 54.09 85 ARG A N 1
ATOM 634 C CA . ARG A 1 85 ? 1.572 -2.547 -29.109 1.00 54.09 85 ARG A CA 1
ATOM 635 C C . ARG A 1 85 ? 2.144 -2.526 -30.530 1.00 54.09 85 ARG A C 1
ATOM 637 O O . ARG A 1 85 ? 1.451 -2.033 -31.429 1.00 54.09 85 ARG A O 1
ATOM 644 N N . PRO A 1 86 ? 3.366 -3.037 -30.771 1.00 53.53 86 PRO A N 1
ATOM 645 C CA . PRO A 1 86 ? 3.896 -3.088 -32.119 1.00 53.53 86 PRO A CA 1
ATOM 646 C C . PRO A 1 86 ? 2.940 -3.953 -32.936 1.00 53.53 86 PRO A C 1
ATOM 648 O O . PRO A 1 86 ? 2.601 -5.074 -32.551 1.00 53.53 86 PRO A O 1
ATOM 651 N N . ARG A 1 87 ? 2.425 -3.393 -34.033 1.00 62.47 87 ARG A N 1
ATOM 652 C CA . ARG A 1 87 ? 1.477 -4.038 -34.949 1.00 62.47 87 ARG A CA 1
ATOM 653 C C . ARG A 1 87 ? 2.178 -5.167 -35.717 1.00 62.47 87 ARG A C 1
ATOM 655 O O . ARG A 1 87 ? 2.350 -5.090 -36.928 1.00 62.47 87 ARG A O 1
ATOM 662 N N . ALA A 1 88 ? 2.544 -6.236 -35.013 1.00 61.28 88 ALA A N 1
ATOM 663 C CA . ALA A 1 88 ? 3.240 -7.410 -35.540 1.00 61.28 88 ALA A CA 1
ATOM 664 C C . ALA A 1 88 ? 2.421 -8.191 -36.588 1.00 61.28 88 ALA A C 1
ATOM 666 O O . ALA A 1 88 ? 2.947 -9.067 -37.265 1.00 61.28 88 ALA A O 1
ATOM 667 N N . TRP A 1 89 ? 1.144 -7.849 -36.774 1.00 71.00 89 TRP A N 1
ATOM 668 C CA . TRP A 1 89 ? 0.306 -8.402 -37.837 1.00 71.00 89 TRP A CA 1
ATOM 669 C C . TRP A 1 89 ? 0.679 -7.884 -39.239 1.00 71.00 89 TRP A C 1
ATOM 671 O O . TRP A 1 89 ? 0.441 -8.585 -40.218 1.00 71.00 89 TRP A O 1
ATOM 681 N N . LEU A 1 90 ? 1.300 -6.701 -39.351 1.00 75.81 90 LEU A N 1
ATOM 682 C CA . LEU A 1 90 ? 1.739 -6.130 -40.633 1.00 75.81 90 LEU A CA 1
ATOM 683 C C . LEU A 1 90 ? 2.830 -6.971 -41.327 1.00 75.81 90 LEU A C 1
ATOM 685 O O . LEU A 1 90 ? 2.624 -7.340 -42.484 1.00 75.81 90 LEU A O 1
ATOM 689 N N . PRO A 1 91 ? 3.953 -7.340 -40.669 1.00 76.19 91 PRO A N 1
ATOM 690 C CA . PRO A 1 91 ? 4.939 -8.227 -41.291 1.00 76.19 91 PRO A CA 1
ATOM 691 C C . PRO A 1 91 ? 4.375 -9.629 -41.558 1.00 76.19 91 PRO A C 1
ATOM 693 O O . PRO A 1 91 ? 4.756 -10.261 -42.540 1.00 76.19 91 PRO A O 1
ATOM 696 N N . LEU A 1 92 ? 3.427 -10.100 -40.738 1.00 76.12 92 LEU A N 1
ATOM 697 C CA . LEU A 1 92 ? 2.755 -11.383 -40.954 1.00 76.12 92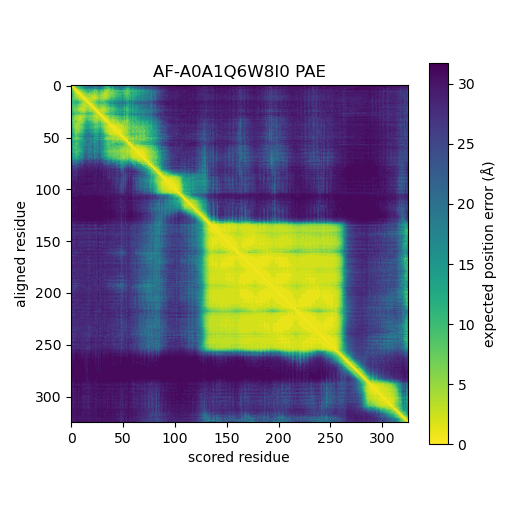 LEU A CA 1
ATOM 698 C C . LEU A 1 92 ? 1.924 -11.367 -42.246 1.00 76.12 92 LEU A C 1
ATOM 700 O O . LEU A 1 92 ? 2.056 -12.271 -43.066 1.00 76.12 92 LEU A O 1
ATOM 704 N N . MET A 1 93 ? 1.132 -10.315 -42.472 1.00 80.50 93 MET A N 1
ATOM 705 C CA . MET A 1 93 ? 0.366 -10.142 -43.712 1.00 80.50 93 MET A CA 1
ATOM 706 C C . MET A 1 93 ? 1.274 -10.026 -44.938 1.00 80.50 93 MET A C 1
ATOM 708 O O . MET A 1 93 ? 0.995 -10.645 -45.963 1.00 80.50 93 MET A O 1
ATOM 712 N N . LEU A 1 94 ? 2.395 -9.306 -44.822 1.00 83.94 94 LEU A N 1
ATOM 713 C CA . LEU A 1 94 ? 3.391 -9.215 -45.892 1.00 83.94 94 LEU A CA 1
ATOM 714 C C . LEU A 1 94 ? 3.971 -10.597 -46.246 1.00 83.94 94 LEU A C 1
ATOM 716 O O . LEU A 1 94 ? 4.083 -10.936 -47.423 1.00 83.94 94 LEU A O 1
ATOM 720 N N . GLY A 1 95 ? 4.282 -11.417 -45.236 1.00 81.06 95 GLY A N 1
ATOM 721 C CA . GLY A 1 95 ? 4.748 -12.792 -45.427 1.00 81.06 95 GLY A CA 1
ATOM 722 C C . GLY A 1 95 ? 3.716 -13.683 -46.125 1.00 81.06 95 GLY A C 1
ATOM 723 O O . GLY A 1 95 ? 4.068 -14.436 -47.032 1.00 81.06 95 GLY A O 1
ATOM 724 N N . VAL A 1 96 ? 2.434 -13.560 -45.768 1.00 82.75 96 VAL A N 1
ATOM 725 C CA . VAL A 1 96 ? 1.342 -14.305 -46.420 1.00 82.75 96 VAL A CA 1
ATOM 726 C C . VAL A 1 96 ? 1.181 -13.891 -47.886 1.00 82.75 96 VAL A C 1
ATOM 728 O O . VAL A 1 96 ? 1.068 -14.758 -48.750 1.00 82.75 96 VAL A O 1
ATOM 731 N N . VAL A 1 97 ? 1.229 -12.592 -48.196 1.00 85.12 97 VAL A N 1
ATOM 732 C CA . VAL A 1 97 ? 1.142 -12.095 -49.583 1.00 85.12 97 VAL A CA 1
ATOM 733 C C . VAL A 1 97 ? 2.311 -12.607 -50.429 1.00 85.12 97 VAL A C 1
ATOM 735 O O . VAL A 1 97 ? 2.100 -13.064 -51.553 1.00 85.12 97 VAL A O 1
ATOM 738 N N . LEU A 1 98 ? 3.529 -12.606 -49.876 1.00 82.56 98 LEU A N 1
ATOM 739 C CA . LEU A 1 98 ? 4.706 -13.175 -50.538 1.00 82.56 98 LEU A CA 1
ATOM 740 C C . LEU A 1 98 ? 4.547 -14.679 -50.803 1.00 82.56 98 LEU A C 1
ATOM 742 O O . LEU A 1 98 ? 4.887 -15.139 -51.890 1.00 82.56 98 LEU A O 1
ATOM 746 N N . LEU A 1 99 ? 3.982 -15.440 -49.859 1.00 73.00 99 LEU A N 1
ATOM 747 C CA . LEU A 1 99 ? 3.719 -16.873 -50.036 1.00 73.00 99 LEU A CA 1
ATOM 748 C C . LEU A 1 99 ? 2.692 -17.149 -51.139 1.00 73.00 99 LEU A C 1
ATOM 750 O O . LEU A 1 99 ? 2.893 -18.059 -51.943 1.00 73.00 99 LEU A O 1
ATOM 754 N N . VAL A 1 100 ? 1.623 -16.353 -51.219 1.00 76.56 100 VAL A N 1
ATOM 755 C CA . VAL A 1 100 ? 0.597 -16.486 -52.266 1.00 76.56 100 VAL A CA 1
ATOM 756 C C . VAL A 1 100 ? 1.173 -16.142 -53.643 1.00 76.56 100 VAL A C 1
ATOM 758 O O . VAL A 1 100 ? 0.978 -16.899 -54.596 1.00 76.56 100 VAL A O 1
ATOM 761 N N . ALA A 1 101 ? 1.943 -15.055 -53.750 1.00 74.12 101 ALA A N 1
ATOM 762 C CA . ALA A 1 101 ? 2.609 -14.665 -54.994 1.00 74.12 101 ALA A CA 1
ATOM 763 C C . ALA A 1 101 ? 3.651 -15.707 -55.449 1.00 74.12 101 ALA A C 1
ATOM 765 O O . ALA A 1 101 ? 3.774 -16.010 -56.640 1.00 74.12 101 ALA A O 1
ATOM 766 N N . GLN A 1 102 ? 4.374 -16.311 -54.503 1.00 68.12 102 GLN A N 1
ATOM 767 C CA . GLN A 1 102 ? 5.361 -17.348 -54.793 1.00 68.12 102 GLN A CA 1
ATOM 768 C C . GLN A 1 102 ? 4.704 -18.671 -55.220 1.00 68.12 102 GLN A C 1
ATOM 770 O O . GLN A 1 102 ? 5.164 -19.303 -56.171 1.00 68.12 102 GLN A O 1
ATOM 775 N N . ALA A 1 103 ? 3.603 -19.070 -54.577 1.00 65.62 103 ALA A N 1
ATOM 776 C CA . ALA A 1 103 ? 2.848 -20.272 -54.936 1.00 65.62 103 ALA A CA 1
ATOM 777 C C . ALA A 1 103 ? 2.177 -20.160 -56.316 1.00 65.62 103 ALA A C 1
ATOM 779 O O . ALA A 1 103 ? 2.088 -21.150 -57.042 1.00 65.62 103 ALA A O 1
ATOM 780 N N . ALA A 1 104 ? 1.752 -18.954 -56.703 1.00 66.50 104 ALA A N 1
ATOM 781 C CA . ALA A 1 104 ? 1.178 -18.695 -58.020 1.00 66.50 104 ALA A CA 1
ATOM 782 C C . ALA A 1 104 ? 2.224 -18.703 -59.152 1.00 66.50 104 ALA A C 1
ATOM 784 O O . ALA A 1 104 ? 1.874 -18.975 -60.299 1.00 66.50 104 ALA A O 1
ATOM 785 N N . SER A 1 105 ? 3.499 -18.416 -58.856 1.00 68.31 105 SER A N 1
ATOM 786 C CA . SER A 1 105 ? 4.506 -18.165 -59.894 1.00 68.31 105 SER A CA 1
ATOM 787 C C . SER A 1 105 ? 5.338 -19.381 -60.308 1.00 68.31 105 SER A C 1
ATOM 789 O O . SER A 1 105 ? 5.795 -19.406 -61.451 1.00 68.31 105 SER A O 1
ATOM 791 N N . ARG A 1 106 ? 5.563 -20.397 -59.454 1.00 60.62 106 ARG A N 1
ATOM 792 C CA . ARG A 1 106 ? 6.423 -21.547 -59.822 1.00 60.62 106 ARG A CA 1
ATOM 793 C C . ARG A 1 106 ? 5.979 -22.876 -59.203 1.00 60.62 106 ARG A C 1
ATOM 795 O O . ARG A 1 106 ? 6.138 -23.112 -58.006 1.00 60.62 106 ARG A O 1
ATOM 802 N N . ARG A 1 107 ? 5.511 -23.801 -60.054 1.00 62.03 107 ARG A N 1
ATOM 803 C CA . ARG A 1 107 ? 5.423 -25.235 -59.729 1.00 62.03 107 ARG A CA 1
ATOM 804 C C . ARG A 1 107 ? 6.860 -25.762 -59.544 1.00 62.03 107 ARG A C 1
ATOM 806 O O . ARG A 1 107 ? 7.730 -25.415 -60.329 1.00 62.03 107 ARG A O 1
ATOM 813 N N . THR A 1 108 ? 7.094 -26.557 -58.498 1.00 55.28 108 THR A N 1
ATOM 814 C CA . THR A 1 108 ? 8.279 -27.427 -58.282 1.00 55.28 108 THR A CA 1
ATOM 815 C C . THR A 1 108 ? 9.624 -26.852 -57.793 1.00 55.28 108 THR A C 1
ATOM 817 O O . THR A 1 108 ? 10.647 -27.491 -58.008 1.00 55.28 108 THR A O 1
ATOM 820 N N . ALA A 1 109 ? 9.672 -25.748 -57.037 1.00 52.41 109 ALA A N 1
ATOM 821 C CA . ALA A 1 109 ? 10.897 -25.385 -56.281 1.00 52.41 109 ALA A CA 1
ATOM 822 C C . ALA A 1 109 ? 10.654 -24.939 -54.822 1.00 52.41 109 ALA A C 1
ATOM 824 O O . ALA A 1 109 ? 11.555 -24.440 -54.152 1.00 52.41 109 ALA A O 1
ATOM 825 N N . ALA A 1 110 ? 9.432 -25.113 -54.313 1.00 52.41 110 ALA A N 1
ATOM 826 C CA . ALA A 1 110 ? 9.005 -24.517 -53.046 1.00 52.41 110 ALA A CA 1
ATOM 827 C C . ALA A 1 110 ? 9.515 -25.241 -51.784 1.00 52.41 110 ALA A C 1
ATOM 829 O O . ALA A 1 110 ? 9.613 -24.621 -50.730 1.00 52.41 110 ALA A O 1
ATOM 830 N N . LEU A 1 111 ? 9.874 -26.527 -51.860 1.00 53.06 111 LEU A N 1
ATOM 831 C CA . LEU A 1 111 ? 10.237 -27.297 -50.659 1.00 53.06 111 LEU A CA 1
ATOM 832 C C . LEU A 1 111 ? 11.680 -27.054 -50.188 1.00 53.06 111 LEU A C 1
ATOM 834 O O . LEU A 1 111 ? 11.943 -27.081 -48.989 1.00 53.06 111 LEU A O 1
ATOM 838 N N . VAL A 1 112 ? 12.603 -26.744 -51.103 1.00 56.06 112 VAL A N 1
ATOM 839 C CA . VAL A 1 112 ? 14.018 -26.512 -50.754 1.00 56.06 112 VAL A CA 1
ATOM 840 C C . VAL A 1 112 ? 14.211 -25.138 -50.103 1.00 56.06 112 VAL A C 1
ATOM 842 O O . VAL A 1 112 ? 14.950 -25.014 -49.128 1.00 56.06 112 VAL A O 1
ATOM 845 N N . GLY A 1 113 ? 13.479 -24.118 -50.564 1.00 56.62 113 GLY A N 1
ATOM 846 C CA . GLY A 1 113 ? 13.480 -22.795 -49.929 1.00 56.62 113 GLY A CA 1
ATOM 847 C C . GLY A 1 113 ? 12.867 -22.803 -48.524 1.00 56.62 113 GLY A C 1
ATOM 848 O O . GLY A 1 113 ? 13.342 -22.086 -47.646 1.00 56.62 113 GLY A O 1
ATOM 849 N N . LEU A 1 114 ? 11.865 -23.658 -48.284 1.00 55.59 114 LEU A N 1
ATOM 850 C CA . LEU A 1 114 ? 11.198 -23.793 -46.986 1.00 55.59 114 LEU A CA 1
ATOM 851 C C . LEU A 1 114 ? 12.129 -24.385 -45.913 1.00 55.59 114 LEU A C 1
ATOM 853 O O . LEU A 1 114 ? 12.138 -23.913 -44.779 1.00 55.59 114 LEU A O 1
ATOM 857 N N . ALA A 1 115 ? 12.953 -25.374 -46.276 1.00 57.50 115 ALA A N 1
ATOM 858 C CA . ALA A 1 115 ? 13.909 -25.986 -45.353 1.00 57.50 115 ALA A CA 1
ATOM 859 C C . ALA A 1 115 ? 15.004 -24.997 -44.918 1.00 57.50 115 ALA A C 1
ATOM 861 O O . ALA A 1 115 ? 15.347 -24.932 -43.740 1.00 57.50 115 ALA A O 1
ATOM 862 N N . VAL A 1 116 ? 15.504 -24.173 -45.846 1.00 58.62 116 VAL A N 1
ATOM 863 C CA . VAL A 1 116 ? 16.521 -23.156 -45.539 1.00 58.62 116 VAL A CA 1
ATOM 864 C C . VAL A 1 116 ? 15.921 -21.985 -44.756 1.00 58.62 116 VAL A C 1
ATOM 866 O O . VAL A 1 116 ? 16.548 -21.509 -43.815 1.00 58.62 116 VAL A O 1
ATOM 869 N N . ALA A 1 117 ? 14.690 -21.564 -45.063 1.00 57.66 117 ALA A N 1
ATOM 870 C CA . ALA A 1 117 ? 14.011 -20.504 -44.321 1.00 57.66 117 ALA A CA 1
ATOM 871 C C . ALA A 1 117 ? 13.659 -20.926 -42.882 1.00 57.66 117 ALA A C 1
ATOM 873 O O . ALA A 1 117 ? 13.870 -20.154 -41.953 1.00 57.66 117 ALA A O 1
ATOM 874 N N . CYS A 1 118 ? 13.209 -22.162 -42.643 1.00 56.00 118 CYS A N 1
ATOM 875 C CA . CYS A 1 118 ? 12.924 -22.639 -41.282 1.00 56.00 118 CYS A CA 1
ATOM 876 C C . CYS A 1 118 ? 14.180 -22.831 -40.411 1.00 56.00 118 CYS A C 1
ATOM 878 O O . CYS A 1 118 ? 14.063 -22.850 -39.186 1.00 56.00 118 CYS A O 1
ATOM 880 N N . LEU A 1 119 ? 15.367 -22.955 -41.017 1.00 55.22 119 LEU A N 1
ATOM 881 C CA . LEU A 1 119 ? 16.647 -23.055 -40.307 1.00 55.22 119 LEU A CA 1
ATOM 882 C C . LEU A 1 119 ? 17.313 -21.690 -40.058 1.00 55.22 119 LEU A C 1
ATOM 884 O O . LEU A 1 119 ? 18.171 -21.600 -39.183 1.00 55.22 119 LEU A O 1
ATOM 888 N N . THR A 1 120 ? 16.917 -20.633 -40.780 1.00 54.28 120 THR A N 1
ATOM 889 C CA . THR A 1 120 ? 17.495 -19.280 -40.649 1.00 54.28 120 THR A CA 1
ATOM 890 C C . THR A 1 120 ? 16.544 -18.235 -40.073 1.00 54.28 120 THR A C 1
ATOM 892 O O . THR A 1 120 ? 16.994 -17.139 -39.739 1.00 54.28 120 THR A O 1
ATOM 895 N N . VAL A 1 121 ? 15.255 -18.547 -39.886 1.00 53.00 121 VAL A N 1
ATOM 896 C CA . VAL A 1 121 ? 14.364 -17.698 -39.086 1.00 53.00 121 VAL A CA 1
ATOM 897 C C . VAL A 1 121 ? 14.863 -17.767 -37.640 1.00 53.00 121 VAL A C 1
ATOM 899 O O . VAL A 1 121 ? 14.830 -18.852 -37.047 1.00 53.00 121 VAL A O 1
ATOM 902 N N . PRO A 1 122 ? 15.334 -16.658 -37.036 1.00 45.56 122 PRO A N 1
ATOM 903 C CA . PRO A 1 122 ? 15.613 -16.654 -35.613 1.00 45.56 122 PRO A CA 1
ATOM 904 C C . PRO A 1 122 ? 14.319 -17.077 -34.932 1.00 45.56 122 PRO A C 1
ATOM 906 O O . PRO A 1 122 ? 13.278 -16.453 -35.144 1.00 45.56 122 PRO A O 1
ATOM 909 N N . ARG A 1 123 ? 14.368 -18.180 -34.172 1.00 49.28 123 ARG A N 1
ATOM 910 C CA . ARG A 1 123 ? 13.274 -18.571 -33.284 1.00 49.28 123 ARG A CA 1
ATOM 911 C C . ARG A 1 123 ? 12.866 -17.298 -32.560 1.00 49.28 123 ARG A C 1
ATOM 913 O O . ARG A 1 123 ? 13.661 -16.762 -31.789 1.00 49.28 123 ARG A O 1
ATOM 920 N N . ALA A 1 124 ? 11.671 -16.797 -32.861 1.00 46.84 124 ALA A N 1
ATOM 921 C CA . ALA A 1 124 ? 11.034 -15.742 -32.100 1.00 46.84 124 ALA A CA 1
ATOM 922 C C . ALA A 1 124 ? 10.707 -16.359 -30.740 1.00 46.84 124 ALA A C 1
ATOM 924 O O . ALA A 1 124 ? 9.595 -16.810 -30.475 1.00 46.84 124 ALA A O 1
ATOM 925 N N . SER A 1 125 ? 11.752 -16.506 -29.928 1.00 45.25 125 SER A N 1
ATOM 926 C CA . SER A 1 125 ? 11.677 -16.851 -28.530 1.00 45.25 125 SER A CA 1
ATOM 927 C C . SER A 1 125 ? 10.680 -15.894 -27.911 1.00 45.25 125 SER A C 1
ATOM 929 O O . SER A 1 125 ? 10.799 -14.684 -28.093 1.00 45.25 125 SER A O 1
ATOM 931 N N . ALA A 1 126 ? 9.678 -16.492 -27.271 1.00 41.50 126 ALA A N 1
ATOM 932 C CA . ALA A 1 126 ? 8.842 -15.947 -26.217 1.00 41.50 126 ALA A CA 1
ATOM 933 C C . ALA A 1 126 ? 8.860 -14.420 -26.110 1.00 41.50 126 ALA A C 1
ATOM 935 O O . ALA A 1 126 ? 9.854 -13.867 -25.653 1.00 41.50 126 ALA A O 1
ATOM 936 N N . ALA A 1 127 ? 7.741 -13.789 -26.484 1.00 42.75 127 ALA A N 1
ATOM 937 C CA . ALA A 1 127 ? 7.255 -12.525 -25.931 1.00 42.75 127 ALA A CA 1
ATOM 938 C C . ALA A 1 127 ? 8.301 -11.774 -25.089 1.00 42.75 127 ALA A C 1
ATOM 940 O O . ALA A 1 127 ? 8.270 -11.808 -23.859 1.00 42.75 127 ALA A O 1
ATOM 941 N N . GLN A 1 128 ? 9.255 -11.122 -25.756 1.00 41.78 128 GLN A N 1
ATOM 942 C CA . GLN A 1 128 ? 10.136 -10.179 -25.094 1.00 41.78 128 GLN A CA 1
ATOM 943 C C . GLN A 1 128 ? 9.264 -8.967 -24.771 1.00 41.78 128 GLN A C 1
ATOM 945 O O . GLN A 1 128 ? 9.152 -8.028 -25.557 1.00 41.78 128 GLN A O 1
ATOM 950 N N . GLN A 1 129 ? 8.602 -9.007 -23.609 1.00 44.56 129 GLN A N 1
ATOM 951 C CA . GLN A 1 129 ? 8.369 -7.782 -22.854 1.00 44.56 129 GLN A CA 1
ATOM 952 C C . GLN A 1 129 ? 9.702 -7.030 -22.883 1.00 44.56 129 GLN A C 1
ATOM 954 O O . GLN A 1 129 ? 10.725 -7.667 -22.605 1.00 44.56 129 GLN A O 1
ATOM 959 N N . PRO A 1 130 ? 9.739 -5.750 -23.286 1.00 39.97 130 PRO A N 1
ATOM 960 C CA . PRO A 1 130 ? 10.972 -4.987 -23.252 1.00 39.97 130 PRO A CA 1
ATOM 961 C C . PRO A 1 130 ? 11.474 -5.036 -21.810 1.00 39.97 130 PRO A C 1
ATOM 963 O O . PRO A 1 130 ? 10.915 -4.396 -20.925 1.00 39.97 130 PRO A O 1
ATOM 966 N N . GLN A 1 131 ? 12.473 -5.879 -21.548 1.00 48.84 131 GLN A N 1
ATOM 967 C CA . GLN A 1 131 ? 13.156 -5.899 -20.272 1.00 48.84 131 GLN A CA 1
ATOM 968 C C . GLN A 1 131 ? 13.980 -4.625 -20.280 1.00 48.84 131 GLN A C 1
ATOM 970 O O . GLN A 1 131 ? 15.097 -4.608 -20.800 1.00 48.84 131 GLN A O 1
ATOM 975 N N . LEU A 1 132 ? 13.389 -3.530 -19.787 1.00 58.44 132 LEU A N 1
ATOM 976 C CA . LEU A 1 132 ? 14.175 -2.354 -19.469 1.00 58.44 132 LEU A CA 1
ATOM 977 C C . LEU A 1 132 ? 15.360 -2.834 -18.616 1.00 58.44 132 LEU A C 1
ATOM 979 O O . LEU A 1 132 ? 15.179 -3.680 -17.731 1.00 58.44 132 LEU A O 1
ATOM 983 N N . PRO A 1 133 ? 16.585 -2.379 -18.919 1.00 74.62 133 PRO A N 1
ATOM 984 C CA . PRO A 1 133 ? 17.750 -2.792 -18.160 1.00 74.62 133 PRO A CA 1
ATOM 985 C C . PRO A 1 133 ? 17.512 -2.472 -16.685 1.00 74.62 133 PRO A C 1
ATOM 987 O O . PRO A 1 133 ? 17.162 -1.337 -16.360 1.00 74.62 133 PRO A O 1
ATOM 990 N N . ARG A 1 134 ? 17.702 -3.473 -15.808 1.00 81.19 134 ARG A N 1
ATOM 991 C CA . ARG A 1 134 ? 17.397 -3.315 -14.381 1.00 81.19 134 ARG A CA 1
ATOM 992 C C . ARG A 1 134 ? 18.070 -2.080 -13.806 1.00 81.19 134 ARG A C 1
ATOM 994 O O . ARG A 1 134 ? 19.280 -1.869 -14.013 1.00 81.19 134 ARG A O 1
ATOM 1001 N N . SER A 1 135 ? 17.292 -1.306 -13.064 1.00 88.88 135 SER A N 1
ATOM 1002 C CA . SER A 1 135 ? 17.770 -0.098 -12.418 1.00 88.88 135 SER A CA 1
ATOM 1003 C C . SER A 1 135 ? 18.836 -0.434 -11.361 1.00 88.88 135 SER A C 1
ATOM 1005 O O . SER A 1 135 ? 18.949 -1.583 -10.908 1.00 88.88 135 SER A O 1
ATOM 1007 N N . PRO A 1 136 ? 19.681 0.531 -10.962 1.00 90.19 136 PRO A N 1
ATOM 1008 C CA . PRO A 1 136 ? 20.600 0.337 -9.845 1.00 90.19 136 PRO A CA 1
ATOM 1009 C C . PRO A 1 136 ? 19.879 -0.089 -8.557 1.00 90.19 136 PRO A C 1
ATOM 1011 O O . PRO A 1 136 ? 20.400 -0.944 -7.838 1.00 90.19 136 PRO A O 1
ATOM 1014 N N . ALA A 1 137 ? 18.680 0.450 -8.299 1.00 92.00 137 ALA A N 1
ATOM 1015 C CA . ALA A 1 137 ? 17.875 0.092 -7.136 1.00 92.00 137 ALA A CA 1
ATOM 1016 C C . ALA A 1 137 ? 17.383 -1.356 -7.199 1.00 92.00 137 ALA A C 1
ATOM 1018 O O . ALA A 1 137 ? 17.542 -2.111 -6.237 1.00 92.00 137 ALA A O 1
ATOM 1019 N N . GLU A 1 138 ? 16.889 -1.789 -8.360 1.00 91.25 138 GLU A N 1
ATOM 1020 C CA . GLU A 1 138 ? 16.465 -3.171 -8.568 1.00 91.25 138 GLU A CA 1
ATOM 1021 C C . GLU A 1 138 ? 17.627 -4.150 -8.393 1.00 91.25 138 GLU A C 1
ATOM 1023 O O . GLU A 1 138 ? 17.477 -5.155 -7.702 1.00 91.25 138 GLU A O 1
ATOM 1028 N N . LYS A 1 139 ? 18.805 -3.829 -8.942 1.00 93.62 139 LYS A N 1
ATOM 1029 C CA . LYS A 1 139 ? 20.015 -4.650 -8.785 1.00 93.62 139 LYS A CA 1
ATOM 1030 C C . LYS A 1 139 ? 20.451 -4.766 -7.327 1.00 93.62 139 LYS A C 1
ATOM 1032 O O . LYS A 1 139 ? 20.887 -5.838 -6.915 1.00 93.62 139 LYS A O 1
ATOM 1037 N N . ALA A 1 140 ? 20.376 -3.680 -6.557 1.00 94.12 140 ALA A N 1
ATOM 1038 C CA . ALA A 1 140 ? 20.689 -3.707 -5.130 1.00 94.12 140 ALA A CA 1
ATOM 1039 C C . ALA A 1 140 ? 19.680 -4.570 -4.358 1.00 94.12 140 ALA A C 1
ATOM 1041 O O . ALA A 1 140 ? 20.080 -5.407 -3.550 1.00 94.12 140 ALA A O 1
ATOM 1042 N N . TRP A 1 141 ? 18.391 -4.441 -4.682 1.00 92.38 141 TRP A N 1
ATOM 1043 C CA . TRP A 1 141 ? 17.336 -5.269 -4.105 1.00 92.38 141 TRP A CA 1
ATOM 1044 C C . TRP A 1 141 ? 17.547 -6.757 -4.381 1.00 92.38 141 TRP A C 1
ATOM 1046 O O . TRP A 1 141 ? 17.435 -7.576 -3.475 1.00 92.38 141 TRP A O 1
ATOM 1056 N N . ASP A 1 142 ? 17.865 -7.122 -5.623 1.00 92.81 142 ASP A N 1
ATOM 1057 C CA . ASP A 1 142 ? 18.059 -8.524 -6.015 1.00 92.81 142 ASP A CA 1
ATOM 1058 C C . ASP A 1 142 ? 19.256 -9.169 -5.313 1.00 92.81 142 ASP A C 1
ATOM 1060 O O . ASP A 1 142 ? 19.289 -10.376 -5.103 1.00 92.81 142 ASP A O 1
ATOM 1064 N N . ARG A 1 143 ? 20.246 -8.354 -4.940 1.00 94.62 143 ARG A N 1
ATOM 1065 C CA . ARG A 1 143 ? 21.406 -8.775 -4.146 1.00 94.62 143 ARG A CA 1
ATOM 1066 C C . ARG A 1 143 ? 21.112 -8.831 -2.646 1.00 94.62 143 ARG A C 1
ATOM 1068 O O . ARG A 1 143 ? 22.034 -9.085 -1.878 1.00 94.62 143 ARG A O 1
ATOM 1075 N N . HIS A 1 144 ? 19.871 -8.569 -2.233 1.00 93.19 144 HIS A N 1
ATOM 1076 C CA . HIS A 1 144 ? 19.457 -8.424 -0.837 1.00 93.19 144 HIS A CA 1
ATOM 1077 C C . HIS A 1 144 ? 20.233 -7.346 -0.063 1.00 93.19 144 HIS A C 1
ATOM 1079 O O . HIS A 1 144 ? 20.280 -7.365 1.165 1.00 93.19 144 HIS A O 1
ATOM 1085 N N . ASP A 1 145 ? 20.810 -6.366 -0.763 1.00 95.88 145 ASP A N 1
ATOM 1086 C CA . ASP A 1 145 ? 21.436 -5.204 -0.138 1.00 95.88 145 ASP A CA 1
ATOM 1087 C C . ASP A 1 145 ? 20.358 -4.146 0.127 1.00 95.88 145 ASP A C 1
ATOM 1089 O O . ASP A 1 145 ? 20.179 -3.198 -0.642 1.00 95.88 145 ASP A O 1
ATOM 1093 N N . LEU A 1 146 ? 19.577 -4.368 1.190 1.00 94.94 146 LEU A N 1
ATOM 1094 C CA . LEU A 1 146 ? 18.359 -3.605 1.494 1.00 94.94 146 LEU A CA 1
ATOM 1095 C C . LEU A 1 146 ? 18.652 -2.121 1.731 1.00 94.94 146 LEU A C 1
ATOM 1097 O O . LEU A 1 146 ? 17.936 -1.261 1.220 1.00 94.94 146 LEU A O 1
ATOM 1101 N N . ARG A 1 147 ? 19.765 -1.814 2.404 1.00 96.12 147 ARG A N 1
ATOM 1102 C CA . ARG A 1 147 ? 20.206 -0.437 2.642 1.00 96.12 147 ARG A CA 1
ATOM 1103 C C . ARG A 1 147 ? 20.531 0.281 1.340 1.00 96.12 147 ARG A C 1
ATOM 1105 O O . ARG A 1 147 ? 20.054 1.395 1.121 1.00 96.12 147 ARG A O 1
ATOM 1112 N N . ARG A 1 148 ? 21.323 -0.338 0.451 1.00 96.19 148 ARG A N 1
ATOM 1113 C CA . ARG A 1 148 ? 21.607 0.266 -0.861 1.00 96.19 148 ARG A CA 1
ATOM 1114 C C . ARG A 1 148 ? 20.356 0.345 -1.727 1.00 96.19 148 ARG A C 1
ATOM 1116 O O . ARG A 1 148 ? 20.194 1.335 -2.435 1.00 96.19 148 ARG A O 1
ATOM 1123 N N . ALA A 1 149 ? 19.474 -0.650 -1.654 1.00 96.56 149 ALA A N 1
ATOM 1124 C CA . ALA A 1 149 ? 18.210 -0.644 -2.377 1.00 96.56 149 ALA A CA 1
ATOM 1125 C C . ALA A 1 149 ? 17.330 0.533 -1.943 1.00 96.56 149 ALA A C 1
ATOM 1127 O O . ALA A 1 149 ? 16.895 1.292 -2.803 1.00 96.56 149 ALA A O 1
ATOM 1128 N N . ARG A 1 150 ? 17.139 0.749 -0.632 1.00 96.69 150 ARG A N 1
ATOM 1129 C CA . ARG A 1 150 ? 16.391 1.899 -0.099 1.00 96.69 150 ARG A CA 1
ATOM 1130 C C . ARG A 1 150 ? 16.955 3.216 -0.621 1.00 96.69 150 ARG A C 1
ATOM 1132 O O . ARG A 1 150 ? 16.213 4.005 -1.196 1.00 96.69 150 ARG A O 1
ATOM 1139 N N . VAL A 1 151 ? 18.262 3.439 -0.472 1.00 97.19 151 VAL A N 1
ATOM 1140 C CA . VAL A 1 151 ? 18.908 4.684 -0.925 1.00 97.19 151 VAL A CA 1
ATOM 1141 C C . VAL A 1 151 ? 18.713 4.899 -2.429 1.00 97.19 151 VAL A C 1
ATOM 1143 O O . VAL A 1 151 ? 18.386 6.003 -2.859 1.00 97.19 151 VAL A O 1
ATOM 1146 N N . ALA A 1 152 ? 18.873 3.849 -3.234 1.00 96.38 152 ALA A N 1
ATOM 1147 C CA . ALA A 1 152 ? 18.712 3.938 -4.679 1.00 96.38 152 ALA A CA 1
ATOM 1148 C C . ALA A 1 152 ? 17.249 4.181 -5.097 1.00 96.38 152 ALA A C 1
ATOM 1150 O O . ALA A 1 152 ? 17.009 5.022 -5.959 1.00 96.38 152 ALA A O 1
ATOM 1151 N N . TYR A 1 153 ? 16.268 3.531 -4.459 1.00 96.25 153 TYR A N 1
ATOM 1152 C CA . TYR A 1 153 ? 14.852 3.796 -4.734 1.00 96.25 153 TYR A CA 1
ATOM 1153 C C . TYR A 1 153 ? 14.415 5.190 -4.277 1.00 96.25 153 TYR A C 1
ATOM 1155 O O . TYR A 1 153 ? 13.601 5.813 -4.949 1.00 96.25 153 TYR A O 1
ATOM 1163 N N . LEU A 1 154 ? 14.976 5.726 -3.190 1.00 96.56 154 LEU A N 1
ATOM 1164 C CA . LEU A 1 154 ? 14.733 7.117 -2.792 1.00 96.56 154 LEU A CA 1
ATOM 1165 C C . LEU A 1 154 ? 15.304 8.114 -3.809 1.00 96.56 154 LEU A C 1
ATOM 1167 O O . LEU A 1 154 ? 14.680 9.138 -4.090 1.00 96.56 154 LEU A O 1
ATOM 1171 N N . ALA A 1 155 ? 16.460 7.808 -4.401 1.00 95.81 155 ALA A N 1
ATOM 1172 C CA . ALA A 1 155 ? 17.017 8.611 -5.486 1.00 95.81 155 ALA A CA 1
ATOM 1173 C C . ALA A 1 155 ? 16.145 8.547 -6.755 1.00 95.81 155 ALA A C 1
ATOM 1175 O O . ALA A 1 155 ? 15.893 9.576 -7.382 1.00 95.81 155 ALA A O 1
ATOM 1176 N N . GLU A 1 156 ? 15.635 7.365 -7.111 1.00 93.75 156 GLU A N 1
ATOM 1177 C CA . GLU A 1 156 ? 14.688 7.201 -8.223 1.00 93.75 156 GLU A CA 1
ATOM 1178 C C . GLU A 1 156 ? 13.374 7.945 -7.967 1.00 93.75 156 GLU A C 1
ATOM 1180 O O . GLU A 1 156 ? 12.890 8.662 -8.845 1.00 93.75 156 GLU A O 1
ATOM 1185 N N . LEU A 1 157 ? 12.843 7.858 -6.746 1.00 94.56 157 LEU A N 1
ATOM 1186 C CA . LEU A 1 157 ? 11.667 8.604 -6.317 1.00 94.56 157 LEU A CA 1
ATOM 1187 C C . LEU A 1 157 ? 11.877 10.112 -6.461 1.00 94.56 157 LEU A C 1
ATOM 1189 O O . LEU A 1 157 ? 10.989 10.807 -6.947 1.00 94.56 157 LEU A O 1
ATOM 1193 N N . ALA A 1 158 ? 13.053 10.634 -6.103 1.00 93.94 158 ALA A N 1
ATOM 1194 C CA . ALA A 1 158 ? 13.345 12.055 -6.258 1.00 93.94 158 ALA A CA 1
ATOM 1195 C C . ALA A 1 158 ? 13.239 12.525 -7.722 1.00 93.94 158 ALA A C 1
ATOM 1197 O O . ALA A 1 158 ? 12.796 13.651 -7.951 1.00 93.94 158 ALA A O 1
ATOM 1198 N N . ALA A 1 159 ? 13.584 11.667 -8.687 1.00 91.75 159 ALA A N 1
ATOM 1199 C CA . ALA A 1 159 ? 13.447 11.941 -10.118 1.00 91.75 159 ALA A CA 1
ATOM 1200 C C . ALA A 1 159 ? 12.019 11.707 -10.647 1.00 91.75 159 ALA A C 1
ATOM 1202 O O . ALA A 1 159 ? 11.593 12.380 -11.584 1.00 91.75 159 ALA A O 1
ATOM 1203 N N . ARG A 1 160 ? 11.272 10.773 -10.046 1.00 90.19 160 ARG A N 1
ATOM 1204 C CA . ARG A 1 160 ? 9.963 10.293 -10.521 1.00 90.19 160 ARG A CA 1
ATOM 1205 C C . ARG A 1 160 ? 8.832 10.531 -9.520 1.00 90.19 160 ARG A C 1
ATOM 1207 O O . ARG A 1 160 ? 7.920 9.725 -9.399 1.00 90.19 160 ARG A O 1
ATOM 1214 N N . ARG A 1 161 ? 8.844 11.669 -8.819 1.00 87.62 161 ARG A N 1
ATOM 1215 C CA . ARG A 1 161 ? 7.875 11.985 -7.742 1.00 87.62 161 ARG A CA 1
ATOM 1216 C C . ARG A 1 161 ? 6.403 11.962 -8.162 1.00 87.62 161 ARG A C 1
ATOM 1218 O O . ARG A 1 161 ? 5.536 11.884 -7.300 1.00 87.62 161 ARG A O 1
ATOM 1225 N N . LYS A 1 162 ? 6.126 12.091 -9.462 1.00 88.50 162 LYS A N 1
ATOM 1226 C CA . LYS A 1 162 ? 4.769 12.051 -10.027 1.00 88.50 162 LYS A CA 1
ATOM 1227 C C . LYS A 1 162 ? 4.250 10.625 -10.242 1.00 88.50 162 LYS A C 1
ATOM 1229 O O . LYS A 1 162 ? 3.064 10.457 -10.485 1.00 88.50 162 LYS A O 1
ATOM 1234 N N . GLU A 1 163 ? 5.123 9.622 -10.194 1.00 89.75 163 GLU A N 1
ATOM 1235 C CA . GLU A 1 163 ? 4.761 8.221 -10.389 1.00 89.75 163 GLU A CA 1
ATOM 1236 C C . GLU A 1 163 ? 4.467 7.572 -9.033 1.00 89.75 163 GLU A C 1
ATOM 1238 O O . GLU A 1 163 ? 5.368 7.383 -8.213 1.00 89.75 163 GLU A O 1
ATOM 1243 N N . ASP A 1 164 ? 3.219 7.162 -8.805 1.00 91.25 164 ASP A N 1
ATOM 1244 C CA . ASP A 1 164 ? 2.817 6.462 -7.575 1.00 91.25 164 ASP A CA 1
ATOM 1245 C C . ASP A 1 164 ? 3.640 5.178 -7.343 1.00 91.25 164 ASP A C 1
ATOM 1247 O O . ASP A 1 164 ? 3.941 4.806 -6.207 1.00 91.25 164 ASP A O 1
ATOM 1251 N N . ALA A 1 165 ? 4.057 4.508 -8.424 1.00 92.62 165 ALA A N 1
ATOM 1252 C CA . ALA A 1 165 ? 4.892 3.310 -8.362 1.00 92.62 165 ALA A CA 1
ATOM 1253 C C . ALA A 1 165 ? 6.284 3.591 -7.769 1.00 92.62 165 ALA A C 1
ATOM 1255 O O . ALA A 1 165 ? 6.839 2.741 -7.072 1.00 92.62 165 ALA A O 1
ATOM 1256 N N . ALA A 1 166 ? 6.840 4.789 -7.986 1.00 93.50 166 ALA A N 1
ATOM 1257 C CA . ALA A 1 166 ? 8.114 5.180 -7.389 1.00 93.50 166 ALA A CA 1
ATOM 1258 C C . ALA A 1 166 ? 7.988 5.328 -5.863 1.00 93.50 166 ALA A C 1
ATOM 1260 O O . ALA A 1 166 ? 8.866 4.876 -5.126 1.00 93.50 166 ALA A O 1
ATOM 1261 N N . TRP A 1 167 ? 6.865 5.878 -5.385 1.00 96.81 167 TRP A N 1
ATOM 1262 C CA . TRP A 1 167 ? 6.543 5.944 -3.956 1.00 96.81 167 TRP A CA 1
ATOM 1263 C C . TRP A 1 167 ? 6.370 4.551 -3.349 1.00 96.81 167 TRP A C 1
ATOM 1265 O O . TRP A 1 167 ? 6.945 4.259 -2.299 1.00 96.81 167 TRP A O 1
ATOM 1275 N N . TYR A 1 168 ? 5.650 3.661 -4.035 1.00 97.44 168 TYR A N 1
ATOM 1276 C CA . TYR A 1 168 ? 5.474 2.277 -3.594 1.00 97.44 168 TYR A CA 1
ATOM 1277 C C . TYR A 1 168 ? 6.809 1.529 -3.476 1.00 97.44 168 TYR A C 1
ATOM 1279 O O . TYR A 1 168 ? 7.074 0.885 -2.458 1.00 97.44 168 TYR A O 1
ATOM 1287 N N . ASN A 1 169 ? 7.668 1.632 -4.493 1.00 96.00 169 ASN A N 1
ATOM 1288 C CA . ASN A 1 169 ? 8.960 0.950 -4.521 1.00 96.00 169 ASN A CA 1
ATOM 1289 C C . ASN A 1 169 ? 9.901 1.480 -3.429 1.00 96.00 169 ASN A C 1
ATOM 1291 O O . ASN A 1 169 ? 10.511 0.687 -2.710 1.00 96.00 169 ASN A O 1
ATOM 1295 N N . ALA A 1 170 ? 9.962 2.803 -3.242 1.00 96.94 170 ALA A N 1
ATOM 1296 C CA . ALA A 1 170 ? 10.723 3.418 -2.156 1.00 96.94 170 ALA A CA 1
ATOM 1297 C C . ALA A 1 170 ? 10.206 2.997 -0.773 1.00 96.94 170 ALA A C 1
ATOM 1299 O O . ALA A 1 170 ? 10.998 2.614 0.089 1.00 96.94 170 ALA A O 1
ATOM 1300 N N . GLY A 1 171 ? 8.886 2.994 -0.576 1.00 97.50 171 GLY A N 1
ATOM 1301 C CA . GLY A 1 171 ? 8.261 2.574 0.675 1.00 97.50 171 GLY A CA 1
ATOM 1302 C C . GLY A 1 171 ? 8.482 1.097 0.994 1.00 97.50 171 GLY A C 1
ATOM 1303 O O . GLY A 1 171 ? 8.807 0.746 2.124 1.00 97.50 171 GLY A O 1
ATOM 1304 N N . THR A 1 172 ? 8.396 0.229 -0.012 1.00 97.56 172 THR A N 1
ATOM 1305 C CA . THR A 1 172 ? 8.671 -1.209 0.131 1.00 97.56 172 THR A CA 1
ATOM 1306 C C . THR A 1 172 ? 10.146 -1.462 0.444 1.00 97.56 172 THR A C 1
ATOM 1308 O O . THR A 1 172 ? 10.472 -2.311 1.275 1.00 97.56 172 THR A O 1
ATOM 1311 N N . ALA A 1 173 ? 11.050 -0.685 -0.159 1.00 97.38 173 ALA A N 1
ATOM 1312 C CA . ALA A 1 173 ? 12.470 -0.751 0.151 1.00 97.38 173 ALA A CA 1
ATOM 1313 C C . ALA A 1 173 ? 12.797 -0.278 1.569 1.00 97.38 173 ALA A C 1
ATOM 1315 O O . ALA A 1 173 ? 13.589 -0.916 2.263 1.00 97.38 173 ALA A O 1
ATOM 1316 N N . ALA A 1 174 ? 12.143 0.791 2.019 1.00 97.69 174 ALA A N 1
ATOM 1317 C CA . ALA A 1 174 ? 12.248 1.272 3.387 1.00 97.69 174 ALA A CA 1
ATOM 1318 C C . ALA A 1 174 ? 11.704 0.262 4.403 1.00 97.69 174 ALA A C 1
ATOM 1320 O O . ALA A 1 174 ? 12.373 -0.024 5.393 1.00 97.69 174 ALA A O 1
ATOM 1321 N N . LEU A 1 175 ? 10.561 -0.365 4.110 1.00 97.56 175 LEU A N 1
ATOM 1322 C CA . LEU A 1 175 ? 9.988 -1.422 4.942 1.00 97.56 175 LEU A CA 1
ATOM 1323 C C . LEU A 1 175 ? 10.935 -2.623 5.076 1.00 97.56 175 LEU A C 1
ATOM 1325 O O . LEU A 1 175 ? 11.019 -3.238 6.139 1.00 97.56 175 LEU A O 1
ATOM 1329 N N . ALA A 1 176 ? 11.650 -2.976 4.007 1.00 95.88 176 ALA A N 1
ATOM 1330 C CA . ALA A 1 176 ? 12.628 -4.058 4.037 1.00 95.88 176 ALA A CA 1
ATOM 1331 C C . ALA A 1 176 ? 13.887 -3.700 4.848 1.00 95.88 176 ALA A C 1
ATOM 1333 O O . ALA A 1 176 ? 14.389 -4.552 5.572 1.00 95.88 176 ALA A O 1
ATOM 1334 N N . ASP A 1 177 ? 14.367 -2.454 4.768 1.00 96.56 177 ASP A N 1
ATOM 1335 C CA . ASP A 1 177 ? 15.509 -1.942 5.553 1.00 96.56 177 ASP A CA 1
ATOM 1336 C C . ASP A 1 177 ? 15.117 -1.511 6.986 1.00 96.56 177 ASP A C 1
ATOM 1338 O O . ASP A 1 177 ? 15.905 -0.861 7.670 1.00 96.56 177 ASP A O 1
ATOM 1342 N N . SER A 1 178 ? 13.899 -1.845 7.439 1.00 95.38 178 SER A N 1
ATOM 1343 C CA . SER A 1 178 ? 13.327 -1.464 8.744 1.00 95.38 178 SER A CA 1
ATOM 1344 C C . SER A 1 178 ? 13.308 0.049 9.023 1.00 95.38 178 SER A C 1
ATOM 1346 O O . SER A 1 178 ? 13.289 0.480 10.174 1.00 95.38 178 SER A O 1
ATOM 1348 N N . ASP A 1 179 ? 13.279 0.871 7.975 1.00 96.75 179 ASP A N 1
ATOM 1349 C CA . ASP A 1 179 ? 13.074 2.315 8.074 1.00 96.75 179 ASP A CA 1
ATOM 1350 C C . ASP A 1 179 ? 11.571 2.616 8.086 1.00 96.75 179 ASP A C 1
ATOM 1352 O O . ASP A 1 179 ? 10.945 2.862 7.051 1.00 96.75 179 ASP A O 1
ATOM 1356 N N . ALA A 1 180 ? 10.991 2.533 9.282 1.00 96.44 180 ALA A N 1
ATOM 1357 C CA . ALA A 1 180 ? 9.558 2.672 9.500 1.00 96.44 180 ALA A CA 1
ATOM 1358 C C . ALA A 1 180 ? 9.006 4.045 9.084 1.00 96.44 180 ALA A C 1
ATOM 1360 O O . ALA A 1 180 ? 7.916 4.117 8.522 1.00 96.44 180 ALA A O 1
ATOM 1361 N N . GLU A 1 181 ? 9.752 5.124 9.325 1.00 96.56 181 GLU A N 1
ATOM 1362 C CA . GLU A 1 181 ? 9.309 6.488 9.023 1.00 96.56 181 GLU A CA 1
ATOM 1363 C C . GLU A 1 181 ? 9.188 6.700 7.509 1.00 96.56 181 GLU A C 1
ATOM 1365 O O . GLU A 1 181 ? 8.126 7.081 7.003 1.00 96.56 181 GLU A O 1
ATOM 1370 N N . THR A 1 182 ? 10.243 6.359 6.763 1.00 97.12 182 THR A N 1
ATOM 1371 C CA . THR A 1 182 ? 10.234 6.464 5.298 1.00 97.12 182 THR A CA 1
ATOM 1372 C C . THR A 1 182 ? 9.219 5.509 4.672 1.00 97.12 182 THR A C 1
ATOM 1374 O O . THR A 1 182 ? 8.554 5.871 3.692 1.00 97.12 182 THR A O 1
ATOM 1377 N N . ALA A 1 183 ? 9.078 4.299 5.226 1.00 98.19 183 ALA A N 1
ATOM 1378 C CA . ALA A 1 183 ? 8.093 3.326 4.772 1.00 98.19 183 ALA A CA 1
ATOM 1379 C C . ALA A 1 183 ? 6.670 3.866 4.935 1.00 98.19 183 ALA A C 1
ATOM 1381 O O . ALA A 1 183 ? 5.913 3.859 3.965 1.00 98.19 183 ALA A O 1
ATOM 1382 N N . GLN A 1 184 ? 6.333 4.399 6.114 1.00 98.25 184 GLN A N 1
ATOM 1383 C CA . GLN A 1 184 ? 5.016 4.966 6.397 1.00 98.25 184 GLN A CA 1
ATOM 1384 C C . GLN A 1 184 ? 4.686 6.097 5.423 1.00 98.25 184 GLN A C 1
ATOM 1386 O O . GLN A 1 184 ? 3.647 6.057 4.765 1.00 98.25 184 GLN A O 1
ATOM 1391 N N . ALA A 1 185 ? 5.578 7.083 5.285 1.00 97.81 185 ALA A N 1
ATOM 1392 C CA . ALA A 1 185 ? 5.344 8.240 4.425 1.00 97.81 185 ALA A CA 1
ATOM 1393 C C . ALA A 1 185 ? 5.173 7.841 2.950 1.00 97.81 185 ALA A C 1
ATOM 1395 O O . ALA A 1 185 ? 4.235 8.280 2.280 1.00 97.81 185 ALA A O 1
ATOM 1396 N N . SER A 1 186 ? 6.052 6.971 2.446 1.00 97.88 186 SER A N 1
ATOM 1397 C CA . SER A 1 186 ? 6.056 6.603 1.028 1.00 97.88 186 SER A CA 1
ATOM 1398 C C . SER A 1 186 ? 4.901 5.667 0.666 1.00 97.88 186 SER A C 1
ATOM 1400 O O . SER A 1 186 ? 4.262 5.841 -0.372 1.00 97.88 186 SER A O 1
ATOM 1402 N N . LEU A 1 187 ? 4.584 4.697 1.530 1.00 98.44 187 LEU A N 1
ATOM 1403 C CA . LEU A 1 187 ? 3.461 3.789 1.308 1.00 98.44 187 LEU A CA 1
ATOM 1404 C C . LEU A 1 187 ? 2.112 4.493 1.493 1.00 98.44 187 LEU A C 1
ATOM 1406 O O . LEU A 1 187 ? 1.187 4.193 0.746 1.00 98.44 187 LEU A O 1
ATOM 1410 N N . ALA A 1 188 ? 1.992 5.458 2.413 1.00 98.19 188 ALA A N 1
ATOM 1411 C CA . ALA A 1 188 ? 0.784 6.277 2.542 1.00 98.19 188 ALA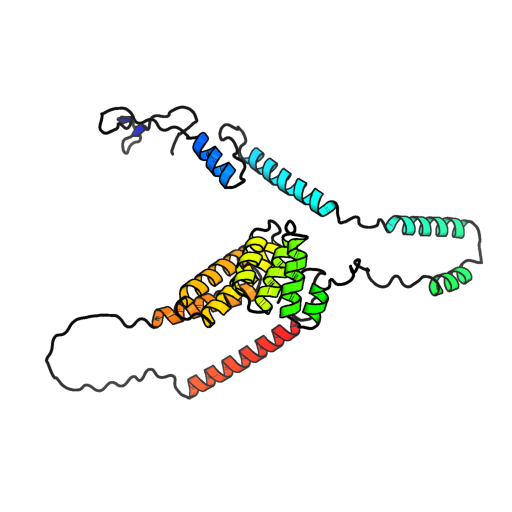 A CA 1
ATOM 1412 C C . ALA A 1 188 ? 0.503 7.077 1.264 1.00 98.19 188 ALA A C 1
ATOM 1414 O O . ALA A 1 188 ? -0.637 7.114 0.801 1.00 98.19 188 ALA A O 1
ATOM 1415 N N . HIS A 1 189 ? 1.541 7.643 0.641 1.00 97.88 189 HIS A N 1
ATOM 1416 C CA . HIS A 1 189 ? 1.391 8.306 -0.652 1.00 97.88 189 HIS A CA 1
ATOM 1417 C C . HIS A 1 189 ? 0.973 7.316 -1.750 1.00 97.88 189 HIS A C 1
ATOM 1419 O O . HIS A 1 189 ? 0.058 7.597 -2.522 1.00 97.88 189 HIS A O 1
ATOM 1425 N N . ALA A 1 190 ? 1.596 6.137 -1.815 1.00 97.06 190 ALA A N 1
ATOM 1426 C CA . ALA A 1 190 ? 1.226 5.113 -2.793 1.00 97.06 190 ALA A CA 1
ATOM 1427 C C . ALA A 1 190 ? -0.203 4.569 -2.582 1.00 97.06 190 ALA A C 1
ATOM 1429 O O . ALA A 1 190 ? -0.899 4.254 -3.546 1.00 97.06 190 ALA A O 1
ATOM 1430 N N . ALA A 1 191 ? -0.681 4.508 -1.336 1.00 97.56 191 ALA A N 1
ATOM 1431 C CA . ALA A 1 191 ? -2.043 4.103 -0.989 1.00 97.56 191 ALA A CA 1
ATOM 1432 C C . ALA A 1 191 ? -3.111 5.129 -1.420 1.00 97.56 191 ALA A C 1
ATOM 1434 O O . ALA A 1 191 ? -4.295 4.796 -1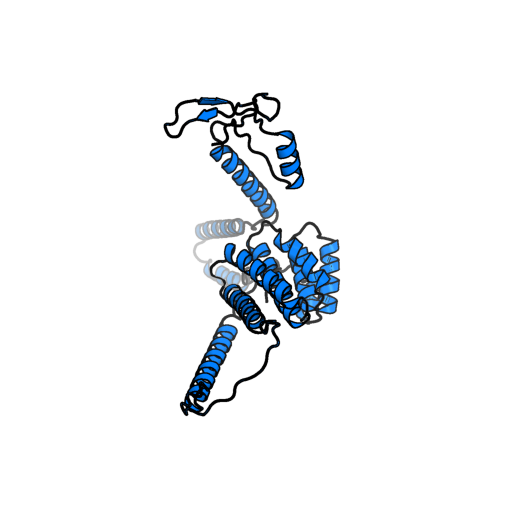.481 1.00 97.56 191 ALA A O 1
ATOM 1435 N N . ALA A 1 192 ? -2.713 6.357 -1.763 1.00 96.12 192 ALA A N 1
ATOM 1436 C CA . ALA A 1 192 ? -3.593 7.345 -2.381 1.00 96.12 192 ALA A CA 1
ATOM 1437 C C . ALA A 1 192 ? -3.708 7.182 -3.910 1.00 96.12 192 ALA A C 1
ATOM 1439 O O . ALA A 1 192 ? -4.489 7.897 -4.541 1.00 96.12 192 ALA A O 1
ATOM 1440 N N . SER A 1 193 ? -2.972 6.241 -4.517 1.00 94.31 193 SER A N 1
ATOM 1441 C CA . SER A 1 193 ? -3.061 5.989 -5.954 1.00 94.31 193 SER A CA 1
ATOM 1442 C C . SER A 1 193 ? -4.483 5.613 -6.364 1.00 94.31 193 SER A C 1
ATOM 1444 O O . SER A 1 193 ? -5.165 4.827 -5.701 1.00 94.31 193 SER A O 1
ATOM 1446 N N . LEU A 1 194 ? -4.931 6.125 -7.513 1.00 93.19 194 LEU A N 1
ATOM 1447 C CA . LEU A 1 194 ? -6.206 5.689 -8.092 1.00 93.19 194 LEU A CA 1
ATOM 1448 C C . LEU A 1 194 ? -6.059 4.366 -8.869 1.00 93.19 194 LEU A C 1
ATOM 1450 O O . LEU A 1 194 ? -7.038 3.891 -9.440 1.00 93.19 194 LEU A O 1
ATOM 1454 N N . ASP A 1 195 ? -4.847 3.798 -8.981 1.00 91.62 195 ASP A N 1
ATOM 1455 C CA . ASP A 1 195 ? -4.667 2.420 -9.455 1.00 91.62 195 ASP A CA 1
ATOM 1456 C C . ASP A 1 195 ? -5.033 1.449 -8.315 1.00 91.62 195 ASP A C 1
ATOM 1458 O O . ASP A 1 195 ? -4.331 1.415 -7.300 1.00 91.62 195 ASP A O 1
ATOM 1462 N N . PRO A 1 196 ? -6.127 0.673 -8.444 1.00 92.56 196 PRO A N 1
ATOM 1463 C CA . PRO A 1 196 ? -6.587 -0.209 -7.379 1.00 92.56 196 PRO A CA 1
ATOM 1464 C C . PRO A 1 196 ? -5.577 -1.304 -7.020 1.00 92.56 196 PRO A C 1
ATOM 1466 O O . PRO A 1 196 ? -5.535 -1.711 -5.860 1.00 92.56 196 PRO A O 1
ATOM 1469 N N . ASP A 1 197 ? -4.751 -1.763 -7.963 1.00 93.12 197 ASP A N 1
ATOM 1470 C CA . ASP A 1 197 ? -3.768 -2.811 -7.686 1.00 93.12 197 ASP A CA 1
ATOM 1471 C C . ASP A 1 197 ? -2.574 -2.261 -6.905 1.00 93.12 197 ASP A C 1
ATOM 1473 O O . ASP A 1 197 ? -2.156 -2.851 -5.905 1.00 93.12 197 ASP A O 1
ATOM 1477 N N . LEU A 1 198 ? -2.062 -1.096 -7.306 1.00 93.38 198 LEU A N 1
ATOM 1478 C CA . LEU A 1 198 ? -1.000 -0.415 -6.570 1.00 93.38 198 LEU A CA 1
ATOM 1479 C C . LEU A 1 198 ? -1.471 0.018 -5.178 1.00 93.38 198 LEU A C 1
ATOM 1481 O O . LEU A 1 198 ? -0.766 -0.188 -4.189 1.00 93.38 198 LEU A O 1
ATOM 1485 N N . ARG A 1 199 ? -2.693 0.555 -5.089 1.00 97.62 199 ARG A N 1
ATOM 1486 C CA . ARG A 1 199 ? -3.312 0.940 -3.821 1.00 97.62 199 ARG A CA 1
ATOM 1487 C C . ARG A 1 199 ? -3.472 -0.253 -2.883 1.00 97.62 199 ARG A C 1
ATOM 1489 O O . ARG A 1 199 ? -3.141 -0.136 -1.706 1.00 97.62 199 ARG A O 1
ATOM 1496 N N . PHE A 1 200 ? -3.934 -1.399 -3.391 1.00 98.00 200 PHE A N 1
ATOM 1497 C CA . PHE A 1 200 ? -4.017 -2.637 -2.614 1.00 98.00 200 PHE A CA 1
ATOM 1498 C C . PHE A 1 200 ? -2.653 -3.020 -2.032 1.00 98.00 200 PHE A C 1
ATOM 1500 O O . PHE A 1 200 ? -2.543 -3.234 -0.826 1.00 98.00 200 PHE A O 1
ATOM 1507 N N . ARG A 1 201 ? -1.613 -3.059 -2.875 1.00 98.00 201 ARG A N 1
ATOM 1508 C CA . ARG A 1 201 ? -0.247 -3.412 -2.464 1.00 98.00 201 ARG A CA 1
ATOM 1509 C C . ARG A 1 201 ? 0.292 -2.446 -1.405 1.00 98.00 201 ARG A C 1
ATOM 1511 O O . ARG A 1 201 ? 0.834 -2.878 -0.394 1.00 98.00 201 ARG A O 1
ATOM 1518 N N . ALA A 1 202 ? 0.094 -1.142 -1.585 1.00 98.38 202 ALA A N 1
ATOM 1519 C CA . ALA A 1 202 ? 0.525 -0.134 -0.620 1.00 98.38 202 ALA A CA 1
ATOM 1520 C C . ALA A 1 202 ? -0.189 -0.266 0.738 1.00 98.38 202 ALA A C 1
ATOM 1522 O O . ALA A 1 202 ? 0.471 -0.255 1.776 1.00 98.38 202 ALA A O 1
ATOM 1523 N N . LEU A 1 203 ? -1.515 -0.453 0.743 1.00 98.69 203 LEU A N 1
ATOM 1524 C CA . LEU A 1 203 ? -2.305 -0.671 1.963 1.00 98.69 203 LEU A CA 1
ATOM 1525 C C . LEU A 1 203 ? -1.907 -1.960 2.686 1.00 98.69 203 LEU A C 1
ATOM 1527 O O . LEU A 1 203 ? -1.767 -1.976 3.906 1.00 98.69 203 LEU A O 1
ATOM 1531 N N . TYR A 1 204 ? -1.682 -3.035 1.936 1.00 98.56 204 TYR A N 1
ATOM 1532 C CA . TYR A 1 204 ? -1.201 -4.298 2.481 1.00 98.56 204 TYR A CA 1
ATOM 1533 C C . TYR A 1 204 ? 0.168 -4.124 3.168 1.00 98.56 204 TYR A C 1
ATOM 1535 O O . TYR A 1 204 ? 0.363 -4.588 4.293 1.00 98.56 204 TYR A O 1
ATOM 1543 N N . ASN A 1 205 ? 1.083 -3.367 2.551 1.00 98.44 205 ASN A N 1
ATOM 1544 C CA . ASN A 1 205 ? 2.408 -3.064 3.105 1.00 98.44 205 ASN A CA 1
ATOM 1545 C C . ASN A 1 205 ? 2.341 -2.142 4.331 1.00 98.44 205 ASN A C 1
ATOM 1547 O O . ASN A 1 205 ? 3.094 -2.354 5.279 1.00 98.44 205 ASN A O 1
ATOM 1551 N N . LEU A 1 206 ? 1.426 -1.165 4.351 1.00 98.62 206 LEU A N 1
ATOM 1552 C CA . LEU A 1 206 ? 1.148 -0.346 5.540 1.00 98.62 206 LEU A CA 1
ATOM 1553 C C . LEU A 1 206 ? 0.633 -1.200 6.698 1.00 98.62 206 LEU A C 1
ATOM 1555 O O . LEU A 1 206 ? 1.088 -1.044 7.828 1.00 98.62 206 LEU A O 1
ATOM 1559 N N . GLY A 1 207 ? -0.266 -2.146 6.418 1.00 98.19 207 GLY A N 1
ATOM 1560 C CA . GLY A 1 207 ? -0.739 -3.092 7.423 1.00 98.19 207 GLY A CA 1
ATOM 1561 C C . GLY A 1 207 ? 0.393 -3.947 7.997 1.00 98.19 207 GLY A C 1
ATOM 1562 O O . GLY A 1 207 ? 0.428 -4.204 9.199 1.00 98.19 207 GLY A O 1
ATOM 1563 N N . LEU A 1 208 ? 1.353 -4.364 7.165 1.00 98.06 208 LEU A N 1
ATOM 1564 C CA . LEU A 1 208 ? 2.531 -5.104 7.628 1.00 98.06 208 LEU A CA 1
ATOM 1565 C C . LEU A 1 208 ? 3.464 -4.234 8.469 1.00 98.06 208 LEU A C 1
ATOM 1567 O O . LEU A 1 208 ? 3.968 -4.703 9.488 1.00 98.06 208 LEU A O 1
ATOM 1571 N N . LEU A 1 209 ? 3.699 -2.992 8.050 1.00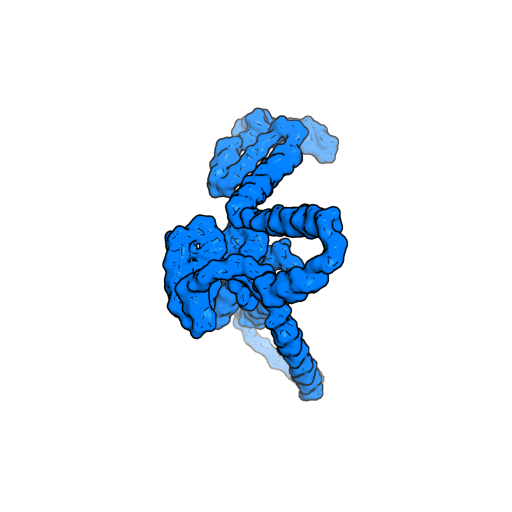 98.19 209 LEU A N 1
ATOM 1572 C CA . LEU A 1 209 ? 4.496 -2.034 8.808 1.00 98.19 209 LEU A CA 1
ATOM 1573 C C . LEU A 1 209 ? 3.914 -1.827 10.209 1.00 98.19 209 LEU A C 1
ATOM 1575 O O . LEU A 1 209 ? 4.638 -1.964 11.192 1.00 98.19 209 LEU A O 1
ATOM 1579 N N . ALA A 1 210 ? 2.606 -1.594 10.293 1.00 97.94 210 ALA A N 1
ATOM 1580 C CA . ALA A 1 210 ? 1.907 -1.402 11.555 1.00 97.94 210 ALA A CA 1
ATOM 1581 C C . ALA A 1 210 ? 1.961 -2.659 12.445 1.00 97.94 210 ALA A C 1
ATOM 1583 O O . ALA A 1 210 ? 2.187 -2.556 13.646 1.00 97.94 210 ALA A O 1
ATOM 1584 N N . LEU A 1 211 ? 1.864 -3.870 11.877 1.00 96.62 211 LEU A N 1
ATOM 1585 C CA . LEU A 1 211 ? 2.076 -5.099 12.658 1.00 96.62 211 LEU A CA 1
ATOM 1586 C C . LEU A 1 211 ? 3.492 -5.188 13.244 1.00 96.62 211 LEU A C 1
ATOM 1588 O O . LEU A 1 211 ? 3.636 -5.555 14.405 1.00 96.62 211 LEU A O 1
ATOM 1592 N N . ARG A 1 212 ? 4.529 -4.829 12.475 1.00 96.06 212 ARG A N 1
ATOM 1593 C CA . ARG A 1 212 ? 5.915 -4.816 12.980 1.00 96.06 212 ARG A CA 1
ATOM 1594 C C . ARG A 1 212 ? 6.097 -3.778 14.086 1.00 96.06 212 ARG A C 1
ATOM 1596 O O . ARG A 1 212 ? 6.660 -4.090 15.127 1.00 96.06 212 ARG A O 1
ATOM 1603 N N . GLN A 1 213 ? 5.552 -2.578 13.897 1.00 96.06 213 GLN A N 1
ATOM 1604 C CA . GLN A 1 213 ? 5.582 -1.526 14.913 1.00 96.06 213 GLN A CA 1
ATOM 1605 C C . GLN A 1 213 ? 4.851 -1.937 16.193 1.00 96.06 213 GLN A C 1
ATOM 1607 O O . GLN A 1 213 ? 5.316 -1.615 17.277 1.00 96.06 213 GLN A O 1
ATOM 1612 N N . ALA A 1 214 ? 3.756 -2.695 16.101 1.00 95.69 214 ALA A N 1
ATOM 1613 C CA . ALA A 1 214 ? 3.069 -3.231 17.276 1.00 95.69 214 ALA A CA 1
ATOM 1614 C C . ALA A 1 214 ? 3.930 -4.217 18.092 1.00 95.69 214 ALA A C 1
ATOM 1616 O O . ALA A 1 214 ? 3.735 -4.363 19.304 1.00 95.69 214 ALA A O 1
ATOM 1617 N N . ASP A 1 215 ? 4.853 -4.919 17.436 1.00 92.81 215 ASP A N 1
ATOM 1618 C CA . ASP A 1 215 ? 5.788 -5.826 18.097 1.00 92.81 215 ASP A CA 1
ATOM 1619 C C . ASP A 1 215 ? 6.998 -5.089 18.686 1.00 92.81 215 ASP A C 1
ATOM 1621 O O . ASP A 1 215 ? 7.436 -5.449 19.780 1.00 92.81 215 ASP A O 1
ATOM 1625 N N . ASP A 1 216 ? 7.476 -4.033 18.023 1.00 93.12 216 ASP A N 1
ATOM 1626 C CA . ASP A 1 216 ? 8.620 -3.231 18.474 1.00 93.12 216 ASP A CA 1
ATOM 1627 C C . ASP A 1 216 ? 8.245 -2.194 19.558 1.00 93.12 216 ASP A C 1
ATOM 1629 O O . ASP A 1 216 ? 9.016 -1.943 20.486 1.00 93.12 216 ASP A O 1
ATOM 1633 N N . ASP A 1 217 ? 7.051 -1.599 19.472 1.00 91.50 217 ASP A N 1
ATOM 1634 C CA . ASP A 1 217 ? 6.541 -0.565 20.377 1.00 91.50 217 ASP A CA 1
ATOM 1635 C C . ASP A 1 217 ? 5.390 -1.100 21.236 1.00 91.50 217 ASP A C 1
ATOM 1637 O O . ASP A 1 217 ? 4.208 -1.046 20.888 1.00 91.50 217 ASP A O 1
ATOM 1641 N N . SER A 1 218 ? 5.751 -1.594 22.421 1.00 89.25 218 SER A N 1
ATOM 1642 C CA . SER A 1 218 ? 4.779 -2.106 23.393 1.00 89.25 218 SER A CA 1
ATOM 1643 C C . SER A 1 218 ? 3.819 -1.043 23.944 1.00 89.25 218 SER A C 1
ATOM 1645 O O . SER A 1 218 ? 2.707 -1.396 24.336 1.00 89.25 218 SER A O 1
ATOM 1647 N N . ALA A 1 219 ? 4.214 0.236 23.974 1.00 91.38 219 ALA A N 1
ATOM 1648 C CA . ALA A 1 219 ? 3.394 1.313 24.527 1.00 91.38 219 ALA A CA 1
ATOM 1649 C C . ALA A 1 219 ? 2.329 1.773 23.520 1.00 91.38 219 ALA A C 1
ATOM 1651 O O . ALA A 1 219 ? 1.183 2.013 23.899 1.00 91.38 219 ALA A O 1
ATOM 1652 N N . GLY A 1 220 ? 2.693 1.842 22.236 1.00 92.44 220 GLY A N 1
ATOM 1653 C CA . GLY A 1 220 ? 1.793 2.136 21.119 1.00 92.44 220 GLY A CA 1
ATOM 1654 C C . GLY A 1 220 ? 1.109 0.912 20.504 1.00 92.44 220 GLY A C 1
ATOM 1655 O O . GLY A 1 220 ? 0.354 1.068 19.543 1.00 92.44 220 GLY A O 1
ATOM 1656 N N . ARG A 1 221 ? 1.335 -0.298 21.038 1.00 94.00 221 ARG A N 1
ATOM 1657 C CA . ARG A 1 221 ? 0.913 -1.579 20.438 1.00 94.00 221 ARG A CA 1
ATOM 1658 C C . ARG A 1 221 ? -0.530 -1.583 19.946 1.00 94.00 221 ARG A C 1
ATOM 1660 O O . ARG A 1 221 ? -0.786 -1.939 18.801 1.00 94.00 221 ARG A O 1
ATOM 1667 N N . ASP A 1 222 ? -1.478 -1.183 20.788 1.00 93.56 222 ASP A N 1
ATOM 1668 C CA . ASP A 1 222 ? -2.900 -1.225 20.434 1.00 93.56 222 ASP A CA 1
ATOM 1669 C C . ASP A 1 222 ? -3.265 -0.225 19.323 1.00 93.56 222 ASP A C 1
ATOM 1671 O O . ASP A 1 222 ? -4.151 -0.513 18.515 1.00 93.56 222 ASP A O 1
ATOM 1675 N N . SER A 1 223 ? -2.566 0.915 19.247 1.00 95.56 223 SER A N 1
ATOM 1676 C CA . SER A 1 223 ? -2.714 1.883 18.152 1.00 95.56 223 SER A CA 1
ATOM 1677 C C . SER A 1 223 ? -2.220 1.285 16.840 1.00 95.56 223 SER A C 1
ATOM 1679 O O . SER A 1 223 ? -2.949 1.279 15.851 1.00 95.56 223 SER A O 1
ATOM 1681 N N . HIS A 1 224 ? -1.021 0.703 16.853 1.00 96.75 224 HIS A N 1
ATOM 1682 C CA . HIS A 1 224 ? -0.430 0.063 15.677 1.00 96.75 224 HIS A CA 1
ATOM 1683 C C . HIS A 1 224 ? -1.284 -1.113 15.181 1.00 96.75 224 HIS A C 1
ATOM 1685 O O . HIS A 1 224 ? -1.518 -1.266 13.984 1.00 96.75 224 HIS A O 1
ATOM 1691 N N . LEU A 1 225 ? -1.847 -1.915 16.090 1.00 97.31 225 LEU A N 1
ATOM 1692 C CA . LEU A 1 225 ? -2.781 -2.986 15.725 1.00 97.31 225 LEU A CA 1
ATOM 1693 C C . LEU A 1 225 ? -4.080 -2.450 15.106 1.00 97.31 225 LEU A C 1
ATOM 1695 O O . LEU A 1 225 ? -4.600 -3.060 14.170 1.00 97.31 225 LEU A O 1
ATOM 1699 N N . ALA A 1 226 ? -4.599 -1.318 15.589 1.00 96.56 226 ALA A N 1
ATOM 1700 C CA . ALA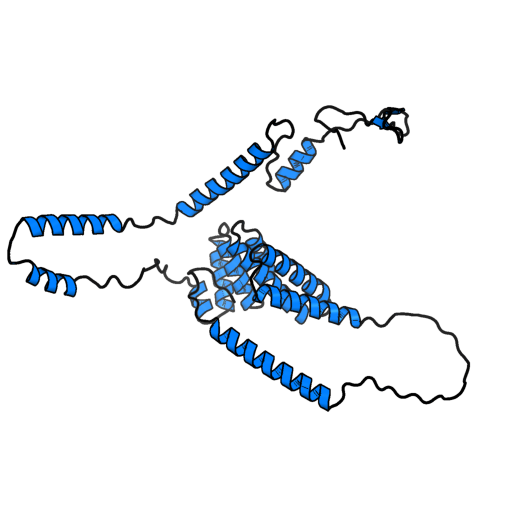 A 1 226 ? -5.770 -0.671 14.997 1.00 96.56 226 ALA A CA 1
ATOM 1701 C C . ALA A 1 226 ? -5.473 -0.105 13.596 1.00 96.56 226 ALA A C 1
ATOM 1703 O O . ALA A 1 226 ? -6.306 -0.221 12.693 1.00 96.56 226 ALA A O 1
ATOM 1704 N N . ASP A 1 227 ? -4.279 0.452 13.387 1.00 97.19 227 ASP A N 1
ATOM 1705 C CA . ASP A 1 227 ? -3.830 0.905 12.071 1.00 97.19 227 ASP A CA 1
ATOM 1706 C C . ASP A 1 227 ? -3.665 -0.260 11.090 1.00 97.19 227 ASP A C 1
ATOM 1708 O O . ASP A 1 227 ? -4.135 -0.171 9.951 1.00 97.19 227 ASP A O 1
ATOM 1712 N N . ALA A 1 228 ? -3.110 -1.388 11.543 1.00 98.06 228 ALA A N 1
ATOM 1713 C CA . ALA A 1 228 ? -3.046 -2.612 10.750 1.00 98.06 228 ALA A CA 1
ATOM 1714 C C . ALA A 1 228 ? -4.446 -3.116 10.358 1.00 98.06 228 ALA A C 1
ATOM 1716 O O . ALA A 1 228 ? -4.702 -3.408 9.188 1.00 98.06 228 ALA A O 1
ATOM 1717 N N . GLU A 1 229 ? -5.374 -3.182 11.319 1.00 97.94 229 GLU A N 1
ATOM 1718 C CA . GLU A 1 229 ? -6.766 -3.598 11.104 1.00 97.94 229 GLU A CA 1
ATOM 1719 C C . GLU A 1 229 ? -7.455 -2.730 10.036 1.00 97.94 229 GLU A C 1
ATOM 1721 O O . GLU A 1 229 ? -8.097 -3.253 9.119 1.00 97.94 229 GLU A O 1
ATOM 1726 N N . ARG A 1 230 ? -7.286 -1.405 10.118 1.00 98.31 230 ARG A N 1
ATOM 1727 C CA . ARG A 1 230 ? -7.819 -0.450 9.140 1.00 98.31 230 ARG A CA 1
ATOM 1728 C C . ARG A 1 230 ? -7.220 -0.667 7.751 1.00 98.31 230 ARG A C 1
ATOM 1730 O O . ARG A 1 230 ? -7.975 -0.827 6.792 1.00 98.31 230 ARG A O 1
ATOM 1737 N N . ALA A 1 231 ? -5.894 -0.738 7.648 1.00 98.12 231 ALA A N 1
ATOM 1738 C CA . ALA A 1 231 ? -5.203 -0.899 6.372 1.00 98.12 231 ALA A CA 1
ATOM 1739 C C . ALA A 1 231 ? -5.601 -2.204 5.657 1.00 98.12 231 ALA A C 1
ATOM 1741 O O . ALA A 1 231 ? -5.919 -2.188 4.466 1.00 98.12 231 ALA A O 1
ATOM 1742 N N . TYR A 1 232 ? -5.677 -3.327 6.381 1.00 98.44 232 TYR A N 1
ATOM 1743 C CA . TYR A 1 232 ? -6.092 -4.600 5.784 1.00 98.44 232 TYR A CA 1
ATOM 1744 C C . TYR A 1 232 ? -7.570 -4.634 5.399 1.00 98.44 232 TYR A C 1
ATOM 1746 O O . TYR A 1 232 ? -7.910 -5.232 4.378 1.00 98.44 232 TYR A O 1
ATOM 1754 N N . ARG A 1 233 ? -8.460 -3.980 6.156 1.00 98.44 233 ARG A N 1
ATOM 1755 C CA . ARG A 1 233 ? -9.864 -3.837 5.743 1.00 98.44 233 ARG A CA 1
ATOM 1756 C C . ARG A 1 233 ? -9.983 -3.058 4.442 1.00 98.44 233 ARG A C 1
ATOM 1758 O O . ARG A 1 233 ? -10.674 -3.518 3.539 1.00 98.44 233 ARG A O 1
ATOM 1765 N N . GLU A 1 234 ? -9.289 -1.929 4.322 1.00 98.31 234 GLU A N 1
ATOM 1766 C CA . GLU A 1 234 ? -9.273 -1.148 3.083 1.00 98.31 234 GLU A CA 1
ATOM 1767 C C . GLU A 1 234 ? -8.681 -1.946 1.912 1.00 98.31 234 GLU A C 1
ATOM 1769 O O . GLU A 1 234 ? -9.249 -1.944 0.819 1.00 98.31 234 GLU A O 1
ATOM 1774 N N . ALA A 1 235 ? -7.603 -2.703 2.138 1.00 97.62 235 ALA A N 1
ATOM 1775 C CA . ALA A 1 235 ? -7.040 -3.594 1.126 1.00 97.62 235 ALA A CA 1
ATOM 1776 C C . ALA A 1 235 ? -8.061 -4.662 0.678 1.00 97.62 235 ALA A C 1
ATOM 1778 O O . ALA A 1 235 ? -8.236 -4.910 -0.517 1.00 97.62 235 ALA A O 1
ATOM 1779 N N . LEU A 1 236 ? -8.805 -5.258 1.613 1.00 97.88 236 LEU A N 1
AT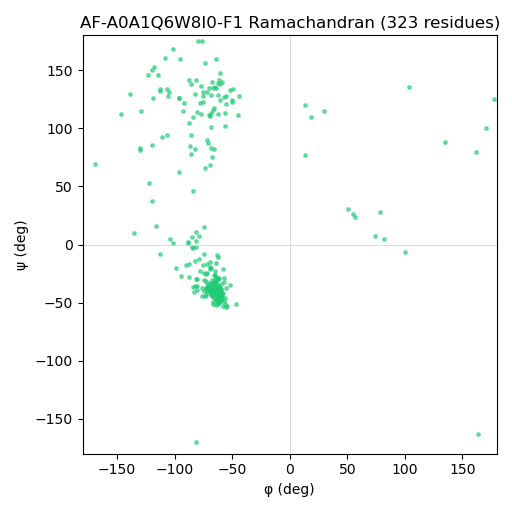OM 1780 C CA . LEU A 1 236 ? -9.825 -6.265 1.306 1.00 97.88 236 LEU A CA 1
ATOM 1781 C C . LEU A 1 236 ? -11.053 -5.698 0.584 1.00 97.88 236 LEU A C 1
ATOM 1783 O O . LEU A 1 236 ? -11.731 -6.459 -0.104 1.00 97.88 236 LEU A O 1
ATOM 1787 N N . LEU A 1 237 ? -11.322 -4.391 0.660 1.00 97.75 237 LEU A N 1
ATOM 1788 C CA . LEU A 1 237 ? -12.327 -3.759 -0.204 1.00 97.75 237 LEU A CA 1
ATOM 1789 C C . LEU A 1 237 ? -11.903 -3.781 -1.681 1.00 97.75 237 LEU A C 1
ATOM 1791 O O . LEU A 1 237 ? -12.757 -3.891 -2.558 1.00 97.75 237 LEU A O 1
ATOM 1795 N N . LEU A 1 238 ? -10.596 -3.708 -1.958 1.00 95.06 238 LEU A N 1
ATOM 1796 C CA . LEU A 1 238 ? -10.041 -3.754 -3.315 1.00 95.06 238 LEU A CA 1
ATOM 1797 C C . LEU A 1 238 ? -9.885 -5.193 -3.815 1.00 95.06 238 LEU A C 1
ATOM 1799 O O . LEU A 1 238 ? -10.206 -5.488 -4.966 1.00 95.06 238 LEU A O 1
ATOM 1803 N N . ARG A 1 239 ? -9.431 -6.108 -2.948 1.00 96.69 239 ARG A N 1
ATOM 1804 C CA . ARG A 1 239 ? -9.289 -7.539 -3.263 1.00 96.69 239 ARG A CA 1
ATOM 1805 C C . ARG A 1 239 ? -9.944 -8.425 -2.194 1.00 96.69 239 ARG A C 1
ATOM 1807 O O . ARG A 1 239 ? -9.252 -9.009 -1.361 1.00 96.69 239 ARG A O 1
ATOM 1814 N N . PRO A 1 240 ? -11.271 -8.646 -2.268 1.00 96.12 240 PRO A N 1
ATOM 1815 C CA . PRO A 1 240 ? -12.020 -9.389 -1.244 1.00 96.12 240 PRO A CA 1
ATOM 1816 C C . PRO A 1 240 ? -11.632 -10.862 -1.081 1.00 96.12 240 PRO A C 1
ATOM 1818 O O . PRO A 1 240 ? -12.007 -11.503 -0.100 1.00 96.12 240 PRO A O 1
ATOM 1821 N N . HIS A 1 241 ? -10.921 -11.436 -2.050 1.00 93.56 241 HIS A N 1
ATOM 1822 C CA . HIS A 1 241 ? -10.526 -12.846 -2.061 1.00 93.56 241 HIS A CA 1
ATOM 1823 C C . HIS A 1 241 ? -9.067 -13.060 -1.646 1.00 93.56 241 HIS A C 1
ATOM 1825 O O . HIS A 1 241 ? -8.618 -14.206 -1.613 1.00 93.56 241 HIS A O 1
ATOM 1831 N N . ASP A 1 242 ? -8.339 -11.993 -1.305 1.00 96.75 242 ASP A N 1
ATOM 1832 C CA . ASP A 1 242 ? -6.944 -12.112 -0.906 1.00 96.75 242 ASP A CA 1
ATOM 1833 C C . ASP A 1 242 ? -6.820 -12.830 0.445 1.00 96.75 242 ASP A C 1
ATOM 1835 O O . ASP A 1 242 ? -7.286 -12.361 1.487 1.00 96.75 242 ASP A O 1
ATOM 1839 N N . ARG A 1 243 ? -6.235 -14.031 0.420 1.00 97.06 243 ARG A N 1
ATOM 1840 C CA . ARG A 1 243 ? -6.118 -14.878 1.615 1.00 97.06 243 ARG A CA 1
ATOM 1841 C C . ARG A 1 243 ? -5.081 -14.342 2.598 1.00 97.06 243 ARG A C 1
ATOM 1843 O O . ARG A 1 243 ? -5.257 -14.535 3.798 1.00 97.06 243 ARG A O 1
ATOM 1850 N N . ALA A 1 244 ? -4.031 -13.688 2.108 1.00 94.12 244 ALA A N 1
ATOM 1851 C CA . ALA A 1 244 ? -2.947 -13.194 2.945 1.00 94.12 244 ALA A CA 1
ATOM 1852 C C . ALA A 1 244 ? -3.392 -11.967 3.753 1.00 94.12 244 ALA A C 1
ATOM 1854 O O . ALA A 1 244 ? -3.201 -11.926 4.965 1.00 94.12 244 ALA A O 1
ATOM 1855 N N . ALA A 1 245 ? -4.098 -11.029 3.120 1.00 96.19 245 ALA A N 1
ATOM 1856 C CA . ALA A 1 245 ? -4.699 -9.874 3.777 1.00 96.19 245 ALA A CA 1
ATOM 1857 C C . ALA A 1 245 ? -5.748 -10.289 4.817 1.00 96.19 245 ALA A C 1
ATOM 1859 O O . ALA A 1 245 ? -5.757 -9.742 5.916 1.00 96.19 245 ALA A O 1
ATOM 1860 N N . LYS A 1 246 ? -6.580 -11.304 4.528 1.00 97.56 246 LYS A N 1
ATOM 1861 C CA . LYS A 1 246 ? -7.503 -11.876 5.530 1.00 97.56 246 LYS A CA 1
ATOM 1862 C C . LYS A 1 246 ? -6.754 -12.441 6.724 1.00 97.56 246 LYS A C 1
ATOM 1864 O O . LYS A 1 246 ? -7.090 -12.124 7.856 1.00 97.56 246 LYS A O 1
ATOM 1869 N N . TRP A 1 247 ? -5.734 -13.257 6.476 1.00 97.31 247 TRP A N 1
ATOM 1870 C CA . TRP A 1 247 ? -4.934 -13.837 7.548 1.00 97.31 247 TRP A CA 1
ATOM 1871 C C . TRP A 1 247 ? -4.273 -12.762 8.419 1.00 97.31 247 TRP A C 1
ATOM 1873 O O . TRP A 1 247 ? -4.339 -12.841 9.644 1.00 97.31 247 TRP A O 1
ATOM 1883 N N . ASN A 1 248 ? -3.683 -11.735 7.807 1.00 97.00 248 ASN A N 1
ATOM 1884 C CA . ASN A 1 248 ? -3.031 -10.661 8.552 1.00 97.00 248 ASN A CA 1
ATOM 1885 C C . ASN A 1 248 ? -4.036 -9.778 9.310 1.00 97.00 248 ASN A C 1
ATOM 1887 O O . ASN A 1 248 ? -3.732 -9.331 10.414 1.00 97.00 248 ASN A O 1
ATOM 1891 N N . LEU A 1 249 ? -5.244 -9.572 8.772 1.00 97.75 249 LEU A N 1
ATOM 1892 C CA . LEU A 1 249 ? -6.334 -8.916 9.498 1.00 97.75 249 LEU A CA 1
ATOM 1893 C C . LEU A 1 249 ? -6.730 -9.719 10.744 1.00 97.75 249 LEU A C 1
ATOM 1895 O O . LEU A 1 249 ? -6.822 -9.157 11.833 1.00 97.75 249 LEU A O 1
ATOM 1899 N N . GLU A 1 250 ? -6.917 -11.033 10.603 1.00 96.44 250 GLU A N 1
ATOM 1900 C CA . GLU A 1 250 ? -7.216 -11.921 11.733 1.00 96.44 250 GLU A CA 1
ATOM 1901 C C . GLU A 1 250 ? -6.100 -11.892 12.784 1.00 96.44 250 GLU A C 1
ATOM 1903 O O . GLU A 1 250 ? -6.368 -11.879 13.986 1.00 96.44 250 GLU A O 1
ATOM 1908 N N . LEU A 1 251 ? -4.840 -11.844 12.343 1.00 95.00 251 LEU A N 1
ATOM 1909 C CA . LEU A 1 251 ? -3.687 -11.719 13.228 1.00 95.00 251 LEU A CA 1
ATOM 1910 C C . LEU A 1 251 ? -3.733 -10.410 14.035 1.00 95.00 251 LEU A C 1
ATOM 1912 O O . LEU A 1 251 ? -3.585 -10.447 15.258 1.00 95.00 251 LEU A O 1
ATOM 1916 N N . ALA A 1 252 ? -4.002 -9.277 13.377 1.00 95.25 252 ALA A N 1
ATOM 1917 C CA . ALA A 1 252 ? -4.129 -7.974 14.032 1.00 95.25 252 ALA A CA 1
ATOM 1918 C C . ALA A 1 252 ? -5.256 -7.967 15.084 1.00 95.25 252 ALA A C 1
ATOM 1920 O O . ALA A 1 252 ? -5.048 -7.551 16.226 1.00 95.25 252 ALA A O 1
ATOM 1921 N N . ILE A 1 253 ? -6.427 -8.511 14.730 1.00 95.00 253 ILE A N 1
ATOM 1922 C CA . ILE A 1 253 ? -7.592 -8.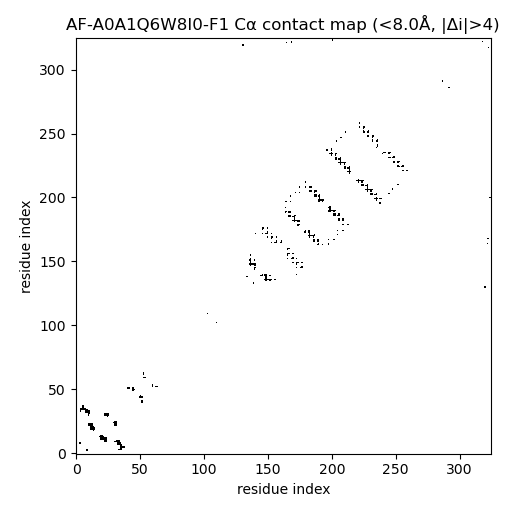607 15.624 1.00 95.00 253 ILE A CA 1
ATOM 1923 C C . ILE A 1 253 ? -7.275 -9.477 16.847 1.00 95.00 253 ILE A C 1
ATOM 1925 O O . ILE A 1 253 ? -7.556 -9.085 17.983 1.00 95.00 253 ILE A O 1
ATOM 1929 N N . LYS A 1 254 ? -6.655 -10.646 16.644 1.00 92.94 254 LYS A N 1
ATOM 1930 C CA . LYS A 1 254 ? -6.294 -11.563 17.736 1.00 92.94 254 LYS A CA 1
ATOM 1931 C C . LYS A 1 254 ? -5.303 -10.939 18.709 1.00 92.94 254 LYS A C 1
ATOM 1933 O O . LYS A 1 254 ? -5.491 -11.058 19.920 1.00 92.94 254 LYS A O 1
ATOM 1938 N N . HIS A 1 255 ? -4.268 -10.268 18.206 1.00 90.12 255 HIS A N 1
ATOM 1939 C CA . HIS A 1 255 ? -3.287 -9.615 19.071 1.00 90.12 255 HIS A CA 1
ATOM 1940 C C . HIS A 1 255 ? -3.901 -8.489 19.902 1.00 90.12 255 HIS A C 1
ATOM 1942 O O . HIS A 1 255 ? -3.547 -8.347 21.070 1.00 90.12 255 HIS A O 1
ATOM 1948 N N . ARG A 1 256 ? -4.876 -7.761 19.351 1.00 86.44 256 ARG A N 1
ATOM 1949 C CA . ARG A 1 256 ? -5.577 -6.692 20.068 1.00 86.44 256 ARG A CA 1
ATOM 1950 C C . ARG A 1 256 ? -6.533 -7.235 21.134 1.00 86.44 256 ARG A C 1
ATOM 1952 O O . ARG A 1 256 ? -6.540 -6.756 22.266 1.00 86.44 256 ARG A O 1
ATOM 1959 N N . GLY A 1 257 ? -7.295 -8.283 20.811 1.00 75.00 257 GLY A N 1
ATOM 1960 C CA . GLY A 1 257 ? -8.173 -8.964 21.774 1.00 75.00 257 GLY A CA 1
ATOM 1961 C C . GLY A 1 257 ? -7.406 -9.647 22.915 1.00 75.00 257 GLY A C 1
ATOM 1962 O O . GLY A 1 257 ? -7.879 -9.687 24.049 1.00 75.00 257 GLY A O 1
ATOM 1963 N N . GLY A 1 258 ? -6.186 -10.125 22.645 1.00 65.31 258 GLY A N 1
ATOM 1964 C CA . GLY A 1 258 ? -5.276 -10.649 23.665 1.00 65.31 258 GLY A CA 1
ATOM 1965 C C . GLY A 1 258 ? -4.771 -9.588 24.653 1.00 65.31 258 GLY A C 1
ATOM 1966 O O . GLY A 1 258 ? -4.614 -9.901 25.834 1.00 65.31 258 GLY A O 1
ATOM 1967 N N . SER A 1 259 ? -4.563 -8.343 24.204 1.00 56.31 259 SER A N 1
ATOM 1968 C CA . SER A 1 259 ? -4.191 -7.211 25.073 1.00 56.31 259 SER A CA 1
ATOM 1969 C C . SER A 1 259 ? -5.336 -6.778 25.997 1.00 56.31 259 SER A C 1
ATOM 1971 O O . SER A 1 259 ? -5.101 -6.509 27.175 1.00 56.31 259 SER A O 1
ATOM 1973 N N . GLN A 1 260 ? -6.586 -6.773 25.514 1.00 53.19 260 GLN A N 1
ATOM 1974 C CA . GLN A 1 260 ? -7.746 -6.350 26.318 1.00 53.19 260 GLN A CA 1
ATOM 1975 C C . GLN A 1 260 ? -8.042 -7.275 27.511 1.00 53.19 260 GLN A C 1
ATOM 1977 O O . GLN A 1 260 ? -8.529 -6.811 28.540 1.00 53.19 260 GLN A O 1
ATOM 1982 N N . ASN A 1 261 ? -7.668 -8.556 27.438 1.00 49.47 261 ASN A N 1
ATOM 1983 C CA . ASN A 1 261 ? -7.840 -9.512 28.541 1.00 49.47 261 ASN A CA 1
ATOM 1984 C C . ASN A 1 261 ? -6.776 -9.405 29.657 1.00 49.47 261 ASN A C 1
ATOM 1986 O O . ASN A 1 261 ? -6.753 -10.243 30.559 1.00 49.47 261 ASN A O 1
ATOM 1990 N N . LYS A 1 262 ? -5.895 -8.394 29.620 1.00 44.34 262 LYS A N 1
ATOM 1991 C CA . LYS A 1 262 ? -4.838 -8.165 30.623 1.00 44.34 262 LYS A CA 1
ATOM 1992 C C . LYS A 1 262 ? -4.968 -6.860 31.414 1.00 44.34 262 LYS A C 1
ATOM 1994 O O . LYS A 1 262 ? -4.020 -6.482 32.098 1.00 44.34 262 LYS A O 1
ATOM 1999 N N . ALA A 1 263 ? -6.123 -6.200 31.399 1.00 37.09 263 ALA A N 1
ATOM 2000 C CA . ALA A 1 263 ? -6.414 -5.182 32.406 1.00 37.09 263 ALA A CA 1
ATOM 2001 C C . ALA A 1 263 ? -6.962 -5.872 33.674 1.00 37.09 263 ALA A C 1
ATOM 2003 O O . ALA A 1 263 ? -8.083 -6.384 33.636 1.00 37.09 263 ALA A O 1
ATOM 2004 N N . PRO A 1 264 ? -6.223 -5.932 34.802 1.00 41.00 264 PRO A N 1
ATOM 2005 C CA . PRO A 1 264 ? -6.849 -6.279 36.069 1.00 41.00 264 PRO A CA 1
ATOM 2006 C C . PRO A 1 264 ? -7.889 -5.195 36.396 1.00 41.00 264 PRO A C 1
ATOM 2008 O O . PRO A 1 264 ? -7.615 -4.009 36.182 1.00 41.00 264 PRO A O 1
ATOM 2011 N N . PRO A 1 265 ? -9.081 -5.552 36.903 1.00 39.22 265 PRO A N 1
ATOM 2012 C CA . PRO A 1 265 ? -10.036 -4.553 37.344 1.00 39.22 265 PRO A CA 1
ATOM 2013 C C . PRO A 1 265 ? -9.404 -3.766 38.496 1.00 39.22 265 PRO A C 1
ATOM 2015 O O . PRO A 1 265 ? -9.164 -4.301 39.578 1.00 39.22 265 PRO A O 1
ATOM 2018 N N . SER A 1 266 ? -9.117 -2.487 38.251 1.00 40.59 266 SER A N 1
ATOM 2019 C CA . SER A 1 266 ? -8.824 -1.509 39.296 1.00 40.59 266 SER A CA 1
ATOM 2020 C C . SER A 1 266 ? -10.116 -1.261 40.077 1.00 40.59 266 SER A C 1
ATOM 2022 O O . SER A 1 266 ? -10.893 -0.360 39.773 1.00 40.59 266 SER A O 1
ATOM 2024 N N . GLY A 1 267 ? -10.388 -2.149 41.031 1.00 33.53 267 GLY A N 1
ATOM 2025 C CA . GLY A 1 267 ? -11.438 -2.017 42.029 1.00 33.53 267 GLY A CA 1
ATOM 2026 C C . GLY A 1 267 ? -10.802 -1.701 43.373 1.00 33.53 267 GLY A C 1
ATOM 2027 O O . GLY A 1 267 ? -10.375 -2.603 44.089 1.00 33.53 267 GLY A O 1
ATOM 2028 N N . GLY A 1 268 ? -10.713 -0.413 43.701 1.00 34.62 268 GLY A N 1
ATOM 2029 C CA . GLY A 1 268 ? -10.437 0.036 45.061 1.00 34.62 268 GLY A CA 1
ATOM 2030 C C . GLY A 1 268 ? -11.611 -0.298 45.985 1.00 34.62 268 GLY A C 1
ATOM 2031 O O . GLY A 1 268 ? -12.768 -0.153 45.596 1.00 34.62 268 GLY A O 1
ATOM 2032 N N . GLY A 1 269 ? -11.315 -0.732 47.211 1.00 30.58 269 GLY A N 1
ATOM 2033 C CA . GLY A 1 269 ? -12.338 -0.974 48.228 1.00 30.58 269 GLY A CA 1
ATOM 2034 C C . GLY A 1 269 ? -11.866 -1.858 49.375 1.00 30.58 269 GLY A C 1
ATOM 2035 O O . GLY A 1 269 ? -12.157 -3.045 49.421 1.00 30.58 269 GLY A O 1
ATOM 2036 N N . SER A 1 270 ? -11.129 -1.263 50.306 1.00 32.53 270 SER A N 1
ATOM 2037 C CA . SER A 1 270 ? -10.758 -1.817 51.610 1.00 32.53 270 SER A CA 1
ATOM 2038 C C . SER A 1 270 ? -11.966 -2.007 52.542 1.00 32.53 270 SER A C 1
ATOM 2040 O O . SER A 1 270 ? -12.738 -1.069 52.731 1.00 32.53 270 SER A O 1
ATOM 2042 N N . GLY A 1 271 ? -12.058 -3.165 53.207 1.00 30.17 271 GLY A N 1
ATOM 2043 C CA . GLY A 1 271 ? -12.952 -3.415 54.348 1.00 30.17 271 GLY A CA 1
ATOM 2044 C C . GLY A 1 271 ? -12.863 -4.872 54.851 1.00 30.17 271 GLY A C 1
ATOM 2045 O O . GLY A 1 271 ? -13.003 -5.771 54.025 1.00 30.17 271 GLY A O 1
ATOM 2046 N N . PRO A 1 272 ? -12.589 -5.143 56.147 1.00 52.31 272 PRO A N 1
ATOM 2047 C CA . PRO A 1 272 ? -12.200 -6.475 56.620 1.00 52.31 272 PRO A CA 1
ATOM 2048 C C . PRO A 1 272 ? -13.328 -7.273 57.303 1.00 52.31 272 PRO A C 1
ATOM 2050 O O . PRO A 1 272 ? -14.311 -6.712 57.779 1.00 52.31 272 PRO A O 1
ATOM 2053 N N . SER A 1 273 ? -13.033 -8.567 57.498 1.00 31.02 273 SER A N 1
ATOM 2054 C CA . SER A 1 273 ? -13.547 -9.484 58.535 1.00 31.02 273 SER A CA 1
ATOM 2055 C C . SER A 1 273 ? -14.605 -10.518 58.121 1.00 31.02 273 SER A C 1
ATOM 2057 O O . SER A 1 273 ? -15.594 -10.207 57.468 1.00 31.02 273 SER A O 1
ATOM 2059 N N . GLY A 1 274 ? -14.398 -11.753 58.599 1.00 29.55 274 GLY A N 1
ATOM 2060 C CA . GLY A 1 274 ? -15.422 -12.800 58.680 1.00 29.55 274 GLY A CA 1
ATOM 2061 C C . GLY A 1 274 ? -14.964 -14.177 58.198 1.00 29.55 274 GLY A C 1
ATOM 2062 O O . GLY A 1 274 ? -15.140 -14.517 57.035 1.00 29.55 274 GLY A O 1
ATOM 2063 N N . GLY A 1 275 ? -14.390 -14.984 59.095 1.00 31.28 275 GLY A N 1
ATOM 2064 C CA . GLY A 1 275 ? -14.070 -16.390 58.835 1.00 31.28 275 GLY A CA 1
ATOM 2065 C C . GLY A 1 275 ? -15.302 -17.306 58.818 1.00 31.28 275 GLY A C 1
ATOM 2066 O O . GLY A 1 275 ? -16.308 -17.019 59.460 1.00 31.28 275 GLY A O 1
ATOM 2067 N N . GLY A 1 276 ? -15.189 -18.446 58.124 1.00 29.03 276 GLY A N 1
ATOM 2068 C CA . GLY A 1 276 ? -16.204 -19.504 58.142 1.00 29.03 276 GLY A CA 1
ATOM 2069 C C . GLY A 1 276 ? -15.994 -20.619 57.107 1.00 29.03 276 GLY A C 1
ATOM 2070 O O . GLY A 1 276 ? -16.320 -20.453 55.944 1.00 29.03 276 GLY A O 1
ATOM 2071 N N . ALA A 1 277 ? -15.439 -21.741 57.572 1.00 32.72 277 ALA A N 1
ATOM 2072 C CA . ALA A 1 277 ? -15.553 -23.139 57.117 1.00 32.72 277 ALA A CA 1
ATOM 2073 C C . ALA A 1 277 ? -15.816 -23.518 55.630 1.00 32.72 277 ALA A C 1
ATOM 2075 O O . ALA A 1 277 ? -16.908 -23.389 55.091 1.00 32.72 277 ALA A O 1
ATOM 2076 N N . ARG A 1 278 ? -14.797 -24.186 55.065 1.00 38.25 278 ARG A N 1
ATOM 2077 C CA . ARG A 1 278 ? -14.794 -25.404 54.219 1.00 38.25 278 ARG A CA 1
ATOM 2078 C C . ARG A 1 278 ? -16.133 -25.896 53.625 1.00 38.25 278 ARG A C 1
ATOM 2080 O O . ARG A 1 278 ? -16.966 -26.446 54.336 1.00 38.25 278 ARG A O 1
ATOM 2087 N N . SER A 1 279 ? -16.179 -25.953 52.292 1.00 32.50 279 SER A N 1
ATOM 2088 C CA . SER A 1 279 ? -16.801 -27.054 51.543 1.00 32.50 279 SER A CA 1
ATOM 2089 C C . SER A 1 279 ? -15.925 -27.403 50.338 1.00 32.50 279 SER A C 1
ATOM 2091 O O . SER A 1 279 ? -15.477 -26.528 49.597 1.00 32.50 279 SER A O 1
ATOM 2093 N N . SER A 1 280 ? -15.621 -28.690 50.205 1.00 40.47 280 SER A N 1
ATOM 2094 C CA . SER A 1 280 ? -14.863 -29.291 49.115 1.00 40.47 280 SER A CA 1
ATOM 2095 C C . SER A 1 280 ? -15.713 -29.405 47.852 1.00 40.47 280 SER A C 1
ATOM 2097 O O . SER A 1 280 ? -16.797 -29.981 47.886 1.00 40.47 280 SER A O 1
ATOM 2099 N N . GLY A 1 281 ? -15.167 -28.958 46.726 1.00 33.03 281 GLY A N 1
ATOM 2100 C CA . GLY A 1 281 ? -15.744 -29.158 45.399 1.00 33.03 281 GLY A CA 1
ATOM 2101 C C . GLY A 1 281 ? -14.739 -28.754 44.330 1.00 33.03 281 GLY A C 1
ATOM 2102 O O . GLY A 1 281 ? -14.876 -27.709 43.705 1.00 33.03 281 GLY A O 1
ATOM 2103 N N . GLY A 1 282 ? -13.665 -29.534 44.194 1.00 40.59 282 GLY A N 1
ATOM 2104 C CA . GLY A 1 282 ? -12.627 -29.296 43.197 1.00 40.59 282 GLY A CA 1
ATOM 2105 C C . GLY A 1 282 ? -13.136 -29.564 41.782 1.00 40.59 282 GLY A C 1
ATOM 2106 O O . GLY A 1 282 ? -13.331 -30.714 41.407 1.00 40.59 282 GLY A O 1
ATOM 2107 N N . ALA A 1 283 ? -13.276 -28.506 40.988 1.00 36.94 283 ALA A N 1
ATOM 2108 C CA . ALA A 1 283 ? -13.272 -28.567 39.532 1.00 36.94 283 ALA A CA 1
ATOM 2109 C C . ALA A 1 283 ? -12.106 -27.699 39.041 1.00 36.94 283 ALA A C 1
ATOM 2111 O O . ALA A 1 283 ? -12.239 -26.502 38.796 1.00 36.94 283 ALA A O 1
ATOM 2112 N N . GLN A 1 284 ? -10.921 -28.309 38.977 1.00 41.44 284 GLN A N 1
ATOM 2113 C CA . GLN A 1 284 ? -9.751 -27.736 38.321 1.00 41.44 284 GLN A CA 1
ATOM 2114 C C . GLN A 1 284 ? -10.015 -27.707 36.811 1.00 41.44 284 GLN A C 1
ATOM 2116 O O . GLN A 1 284 ? -9.909 -28.723 36.130 1.00 41.44 284 GLN A O 1
ATOM 2121 N N . GLY A 1 285 ? -10.372 -26.532 36.294 1.00 48.91 285 GLY A N 1
ATOM 2122 C CA . GLY A 1 285 ? -10.412 -26.228 34.864 1.00 48.91 285 GLY A CA 1
ATOM 2123 C C . GLY A 1 285 ? -9.006 -26.063 34.287 1.00 48.91 285 GLY A C 1
ATOM 2124 O O . GLY A 1 285 ? -8.623 -24.967 33.892 1.00 48.91 285 GLY A O 1
ATOM 2125 N N . GLY A 1 286 ? -8.225 -27.143 34.279 1.00 54.34 286 GLY A N 1
ATOM 2126 C CA . GLY A 1 286 ? -6.963 -27.252 33.552 1.00 54.34 286 GLY A CA 1
ATOM 2127 C C . GLY A 1 286 ? -7.120 -28.264 32.423 1.00 54.34 286 GLY A C 1
ATOM 2128 O O . GLY A 1 286 ? -7.662 -29.346 32.641 1.00 54.34 286 GLY A O 1
ATOM 2129 N N . LEU A 1 287 ? -6.675 -27.905 31.215 1.00 63.66 287 LEU A N 1
ATOM 2130 C CA . LEU A 1 287 ? -6.616 -28.818 30.070 1.00 63.66 287 LEU A CA 1
ATOM 2131 C C . LEU A 1 287 ? -5.920 -30.115 30.496 1.00 63.66 287 LEU A C 1
ATOM 2133 O O . LEU A 1 287 ? -4.784 -30.081 30.972 1.00 63.66 287 LEU A O 1
ATOM 2137 N N . SER A 1 288 ? -6.602 -31.251 30.342 1.00 81.38 288 SER A N 1
ATOM 2138 C CA . SER A 1 288 ? -5.995 -32.543 30.662 1.00 81.38 288 SER A CA 1
ATOM 2139 C C . SER A 1 288 ? -4.759 -32.774 29.776 1.00 81.38 288 SER A C 1
ATOM 2141 O O . SER A 1 288 ? -4.752 -32.342 28.618 1.00 81.38 288 SER A O 1
ATOM 2143 N N . PRO A 1 289 ? -3.714 -33.470 30.258 1.00 71.56 289 PRO A N 1
ATOM 2144 C CA . PRO A 1 289 ? -2.513 -33.753 29.464 1.00 71.56 289 PRO A CA 1
ATOM 2145 C C . PRO A 1 289 ? -2.819 -34.393 28.099 1.00 71.56 289 PRO A C 1
ATOM 2147 O O . PRO A 1 289 ? -2.197 -34.056 27.095 1.00 71.56 289 PRO A O 1
ATOM 2150 N N . ALA A 1 290 ? -3.856 -35.235 28.037 1.00 76.69 290 ALA A N 1
ATOM 2151 C CA . ALA A 1 290 ? -4.339 -35.832 26.794 1.00 76.69 290 ALA A CA 1
ATOM 2152 C C . ALA A 1 290 ? -4.944 -34.798 25.822 1.00 76.69 290 ALA A C 1
ATOM 2154 O O . ALA A 1 290 ? -4.703 -34.865 24.617 1.00 76.69 290 ALA A O 1
ATOM 2155 N N . GLN A 1 291 ? -5.687 -33.805 26.326 1.00 75.25 291 GLN A N 1
ATOM 2156 C CA . GLN A 1 291 ? -6.198 -32.700 25.506 1.00 75.25 291 GLN A CA 1
ATOM 2157 C C . GLN A 1 291 ? -5.078 -31.775 25.023 1.00 75.25 291 GLN A C 1
ATOM 2159 O O . GLN A 1 291 ? -5.133 -31.311 23.886 1.00 75.25 291 GLN A O 1
ATOM 2164 N N . ALA A 1 292 ? -4.053 -31.535 25.846 1.00 79.25 292 ALA A N 1
ATOM 2165 C CA . ALA A 1 292 ? -2.891 -30.742 25.452 1.00 79.25 292 ALA A CA 1
ATOM 2166 C C . ALA A 1 292 ? -2.106 -31.416 24.313 1.00 79.25 292 ALA A C 1
ATOM 2168 O O . ALA A 1 292 ? -1.762 -30.761 23.330 1.00 79.25 292 ALA A O 1
ATOM 2169 N N . GLU A 1 293 ? -1.896 -32.733 24.381 1.00 80.06 293 GLU A N 1
ATOM 2170 C CA . GLU A 1 293 ? -1.264 -33.483 23.290 1.00 80.06 293 GLU A CA 1
ATOM 2171 C C . GLU A 1 293 ? -2.086 -33.464 22.002 1.00 80.06 293 GLU A C 1
ATOM 2173 O O . GLU A 1 293 ? -1.528 -33.343 20.911 1.00 80.06 293 GLU A O 1
ATOM 2178 N N . GLN A 1 294 ? -3.411 -33.563 22.109 1.00 84.31 294 GLN A N 1
ATOM 2179 C CA . GLN A 1 294 ? -4.285 -33.523 20.942 1.00 84.31 294 GLN A CA 1
ATOM 2180 C C . GLN A 1 294 ? -4.246 -32.150 20.251 1.00 84.31 294 GLN A C 1
ATOM 2182 O O . GLN A 1 294 ? -4.202 -32.091 19.022 1.00 84.31 294 GLN A O 1
ATOM 2187 N N . LEU A 1 295 ? -4.155 -31.067 21.032 1.00 79.25 295 LEU A N 1
ATOM 2188 C CA . LEU A 1 295 ? -3.957 -29.696 20.547 1.00 79.25 295 LEU A CA 1
ATOM 2189 C C . LEU A 1 295 ? -2.583 -29.493 19.892 1.00 79.25 295 LEU A C 1
ATOM 2191 O O . LEU A 1 295 ? -2.481 -28.884 18.828 1.00 79.25 295 LEU A O 1
ATOM 2195 N N . LEU A 1 296 ? -1.518 -30.039 20.482 1.00 81.12 296 LEU A N 1
ATOM 2196 C CA . LEU A 1 296 ? -0.171 -29.960 19.908 1.00 81.12 296 LEU A CA 1
ATOM 2197 C C . LEU A 1 296 ? -0.079 -30.713 18.573 1.00 81.12 296 LEU A C 1
ATOM 2199 O O . LEU A 1 296 ? 0.519 -30.215 17.619 1.00 81.12 296 LEU A O 1
ATOM 2203 N N . ARG A 1 297 ? -0.729 -31.881 18.468 1.00 80.00 297 ARG A N 1
ATOM 2204 C CA . ARG A 1 297 ? -0.796 -32.645 17.212 1.00 80.00 297 ARG A CA 1
ATOM 2205 C C . ARG A 1 297 ? -1.601 -31.908 16.141 1.00 80.00 297 ARG A C 1
ATOM 2207 O O . ARG A 1 297 ? -1.173 -31.890 14.987 1.00 80.00 297 ARG A O 1
ATOM 2214 N N . SER A 1 298 ? -2.720 -31.265 16.492 1.00 85.69 298 SER A N 1
ATOM 2215 C CA . SER A 1 298 ? -3.500 -30.494 15.513 1.00 85.69 298 SER A CA 1
ATOM 2216 C C . SER A 1 298 ? -2.733 -29.278 14.987 1.00 85.69 298 SER A C 1
ATOM 2218 O O . SER A 1 298 ? -2.741 -29.040 13.781 1.00 85.69 298 SER A O 1
ATOM 2220 N N . ILE A 1 299 ? -1.997 -28.573 15.855 1.00 85.75 299 ILE A N 1
ATOM 2221 C CA . ILE A 1 299 ? -1.173 -27.415 15.466 1.00 85.75 299 ILE A CA 1
ATOM 2222 C C . ILE A 1 299 ? -0.030 -27.842 14.531 1.00 85.75 299 ILE A C 1
ATOM 2224 O O . ILE A 1 299 ? 0.197 -27.200 13.505 1.00 85.75 299 ILE A O 1
ATOM 2228 N N . GLY A 1 300 ? 0.642 -28.964 14.818 1.00 80.56 300 GLY A N 1
ATOM 2229 C CA . GLY A 1 300 ? 1.717 -29.479 13.960 1.00 80.56 300 GLY A CA 1
ATOM 2230 C C . GLY A 1 300 ? 1.248 -29.843 12.544 1.00 80.56 300 GLY A C 1
ATOM 2231 O O . GLY A 1 300 ? 1.945 -29.581 11.560 1.00 80.56 300 GLY A O 1
ATOM 2232 N N . HIS A 1 301 ? 0.040 -30.400 12.405 1.00 74.75 301 HIS A N 1
ATOM 2233 C CA . HIS A 1 301 ? -0.539 -30.697 11.091 1.00 74.75 301 HIS A CA 1
ATOM 2234 C C . HIS A 1 301 ? -0.930 -29.435 10.310 1.00 74.75 301 HIS A C 1
ATOM 2236 O O . HIS A 1 301 ? -0.760 -29.392 9.087 1.00 74.75 301 HIS A O 1
ATOM 2242 N N . GLU A 1 302 ? -1.418 -28.406 10.998 1.00 76.56 302 GLU A N 1
ATOM 2243 C CA . GLU A 1 302 ? -1.806 -27.135 10.388 1.00 76.56 302 GLU A CA 1
ATOM 2244 C C . GLU A 1 302 ? -0.583 -26.326 9.927 1.00 76.56 302 GLU A C 1
ATOM 2246 O O . GLU A 1 302 ? -0.581 -25.772 8.823 1.00 76.56 302 GLU A O 1
ATOM 2251 N N . GLU A 1 303 ? 0.518 -26.362 10.683 1.00 75.06 303 GLU A N 1
ATOM 2252 C CA . GLU A 1 303 ? 1.783 -25.742 10.281 1.00 75.06 303 GLU A CA 1
ATOM 2253 C C . GLU A 1 303 ? 2.378 -26.409 9.029 1.00 75.06 303 GLU A C 1
ATOM 2255 O O . GLU A 1 303 ? 2.771 -25.727 8.076 1.00 75.06 303 GLU A O 1
ATOM 2260 N N . LEU A 1 304 ? 2.388 -27.746 8.974 1.00 71.38 304 LEU A N 1
ATOM 2261 C CA . LEU A 1 304 ? 2.877 -28.492 7.809 1.00 71.38 304 LEU A CA 1
ATOM 2262 C C . LEU A 1 304 ? 2.043 -28.214 6.551 1.00 71.38 304 LEU A C 1
ATOM 2264 O O . LEU A 1 304 ? 2.602 -28.087 5.456 1.00 71.38 304 LEU A O 1
ATOM 2268 N N . LYS A 1 305 ? 0.719 -28.082 6.696 1.00 73.62 305 LYS A N 1
ATOM 2269 C CA . LYS A 1 305 ? -0.184 -27.720 5.595 1.00 73.62 305 LYS A CA 1
ATOM 2270 C C . LYS A 1 305 ? 0.085 -26.298 5.103 1.00 73.62 305 LYS A C 1
ATOM 2272 O O . LYS A 1 305 ? 0.229 -26.086 3.903 1.00 73.62 305 LYS A O 1
ATOM 2277 N N . THR A 1 306 ? 0.269 -25.357 6.027 1.00 69.38 306 THR A N 1
ATOM 2278 C CA . THR A 1 306 ? 0.569 -23.955 5.708 1.00 69.38 306 THR A CA 1
ATOM 2279 C C . THR A 1 306 ? 1.915 -23.815 4.991 1.00 69.38 306 THR A C 1
ATOM 2281 O O . THR A 1 306 ? 2.019 -23.089 4.003 1.00 69.38 306 THR A O 1
ATOM 2284 N N . ARG A 1 307 ? 2.949 -24.558 5.417 1.00 66.31 307 ARG A N 1
ATOM 2285 C CA . ARG A 1 307 ? 4.260 -24.582 4.737 1.00 66.31 307 ARG A CA 1
ATOM 2286 C C . ARG A 1 307 ? 4.180 -25.179 3.327 1.00 66.31 307 ARG A C 1
ATOM 2288 O O . ARG A 1 307 ? 4.830 -24.662 2.415 1.00 66.31 307 ARG A O 1
ATOM 2295 N N . ARG A 1 308 ? 3.380 -26.234 3.132 1.00 65.88 308 ARG A N 1
ATOM 2296 C CA . ARG A 1 308 ? 3.136 -26.857 1.818 1.00 65.88 308 ARG A CA 1
ATOM 2297 C C . ARG A 1 308 ? 2.378 -25.927 0.862 1.00 65.88 308 ARG A C 1
ATOM 2299 O O . ARG A 1 308 ? 2.750 -25.820 -0.302 1.00 65.88 308 ARG A O 1
ATOM 2306 N N . ASP A 1 309 ? 1.381 -25.202 1.358 1.00 65.44 309 ASP A N 1
ATOM 2307 C CA . ASP A 1 309 ? 0.632 -24.229 0.555 1.00 65.44 309 ASP A CA 1
ATOM 2308 C C . ASP A 1 309 ? 1.510 -23.026 0.169 1.00 65.44 309 ASP A C 1
ATOM 2310 O O . ASP A 1 309 ? 1.487 -22.574 -0.976 1.00 65.44 309 ASP A O 1
ATOM 2314 N N . ARG A 1 310 ? 2.372 -22.559 1.082 1.00 57.44 310 ARG A N 1
ATOM 2315 C CA . ARG A 1 310 ? 3.304 -21.447 0.825 1.00 57.44 310 ARG A CA 1
ATOM 2316 C C . ARG A 1 310 ? 4.386 -21.804 -0.199 1.00 57.44 310 ARG A C 1
ATOM 2318 O O . ARG A 1 310 ? 4.769 -20.962 -1.004 1.00 57.44 310 ARG A O 1
ATOM 2325 N N . THR A 1 311 ? 4.847 -23.056 -0.207 1.00 55.59 311 THR A N 1
ATOM 2326 C CA . THR A 1 311 ? 5.795 -23.551 -1.222 1.00 55.59 311 THR A CA 1
ATOM 2327 C C . THR A 1 311 ? 5.134 -23.789 -2.582 1.00 55.59 311 THR A C 1
ATOM 2329 O O . THR A 1 311 ? 5.808 -23.676 -3.604 1.00 55.59 311 THR A O 1
ATOM 2332 N N . GLY A 1 312 ? 3.818 -24.029 -2.625 1.00 46.44 312 GLY A N 1
ATOM 2333 C CA . GLY A 1 312 ? 3.046 -24.134 -3.868 1.00 46.44 312 GLY A CA 1
ATOM 2334 C C . GLY A 1 312 ? 2.774 -22.792 -4.565 1.00 46.44 312 GLY A C 1
ATOM 2335 O O . GLY A 1 312 ? 2.719 -22.750 -5.793 1.00 46.44 312 GLY A O 1
ATOM 2336 N N . LEU A 1 313 ? 2.656 -21.689 -3.813 1.00 49.03 313 LEU A N 1
ATOM 2337 C CA . LEU A 1 313 ? 2.375 -20.347 -4.356 1.00 49.03 313 LEU A CA 1
ATOM 2338 C C . LEU A 1 313 ? 3.591 -19.623 -4.968 1.00 49.03 313 LEU A C 1
ATOM 2340 O O . LEU A 1 313 ? 3.408 -18.654 -5.700 1.00 49.03 313 LEU A O 1
ATOM 2344 N N . MET A 1 314 ? 4.819 -20.106 -4.758 1.00 42.84 314 MET A N 1
ATOM 2345 C CA . MET A 1 314 ? 6.062 -19.498 -5.280 1.00 42.84 314 MET A CA 1
ATOM 2346 C C . MET A 1 314 ? 6.293 -19.713 -6.796 1.00 42.84 314 MET A C 1
ATOM 2348 O O . MET A 1 314 ? 7.398 -19.515 -7.299 1.00 42.84 314 MET A O 1
ATOM 2352 N N . ARG A 1 315 ? 5.267 -20.121 -7.554 1.00 41.00 315 ARG A N 1
ATOM 2353 C CA . ARG A 1 315 ? 5.315 -20.295 -9.019 1.00 41.00 315 ARG A CA 1
ATOM 2354 C C . ARG A 1 315 ? 4.265 -19.439 -9.732 1.00 41.00 315 ARG A C 1
ATOM 2356 O O . ARG A 1 315 ? 3.519 -19.935 -10.569 1.00 41.00 315 ARG A O 1
ATOM 2363 N N . HIS A 1 316 ? 4.236 -18.141 -9.448 1.00 43.06 316 HIS A N 1
ATOM 2364 C CA . HIS A 1 316 ? 3.645 -17.168 -10.367 1.00 43.06 316 HIS A CA 1
ATOM 2365 C C . HIS A 1 316 ? 4.718 -16.162 -10.801 1.00 43.06 316 HIS A C 1
ATOM 2367 O O . HIS A 1 316 ? 5.399 -15.603 -9.942 1.00 43.06 316 HIS A O 1
ATOM 2373 N N . PRO A 1 317 ? 4.931 -15.959 -12.114 1.00 40.38 317 PRO A N 1
ATOM 2374 C CA . PRO A 1 317 ? 5.870 -14.956 -12.589 1.00 40.38 317 PRO A CA 1
ATOM 2375 C C . PRO A 1 317 ? 5.344 -13.567 -12.207 1.00 40.38 317 PRO A C 1
ATOM 2377 O O . PRO A 1 317 ? 4.255 -13.180 -12.625 1.00 40.38 317 PRO A O 1
ATOM 2380 N N . ALA A 1 318 ? 6.106 -12.851 -11.379 1.00 45.38 318 ALA A N 1
ATOM 2381 C CA . ALA A 1 318 ? 5.828 -11.468 -11.013 1.00 45.38 318 ALA A CA 1
ATOM 2382 C C . ALA A 1 318 ? 5.836 -10.576 -12.265 1.00 45.38 318 ALA A C 1
ATOM 2384 O O . ALA A 1 318 ? 6.703 -10.724 -13.133 1.00 45.38 318 ALA A O 1
ATOM 2385 N N . GLU A 1 319 ? 4.878 -9.653 -12.357 1.00 40.03 319 GLU A N 1
ATOM 2386 C CA . GLU A 1 319 ? 4.898 -8.614 -13.386 1.00 40.03 319 GLU A CA 1
ATOM 2387 C C . GLU A 1 319 ? 6.156 -7.735 -13.238 1.00 40.03 319 GLU A C 1
ATOM 2389 O O . GLU A 1 319 ? 6.574 -7.440 -12.113 1.00 40.03 319 GLU A O 1
ATOM 2394 N N . PRO A 1 320 ? 6.793 -7.306 -14.342 1.00 37.03 320 PRO A N 1
ATOM 2395 C CA . PRO A 1 320 ? 7.964 -6.439 -14.269 1.00 37.03 320 PRO A CA 1
ATOM 2396 C C . PRO A 1 320 ? 7.617 -5.095 -13.607 1.00 37.03 320 PRO A C 1
ATOM 2398 O O . PRO A 1 320 ? 6.687 -4.422 -14.040 1.00 37.03 320 PRO A O 1
ATOM 2401 N N . GLY A 1 321 ? 8.393 -4.683 -12.599 1.00 48.97 321 GLY A N 1
ATOM 2402 C CA . GLY A 1 321 ? 8.359 -3.323 -12.037 1.00 48.97 321 GLY A CA 1
ATOM 2403 C C . GLY A 1 321 ? 7.574 -3.130 -10.736 1.00 48.97 321 GLY A C 1
ATOM 2404 O O . GLY A 1 321 ? 7.671 -2.058 -10.142 1.00 48.97 321 GLY A O 1
ATOM 2405 N N . VAL A 1 322 ? 6.861 -4.149 -10.245 1.00 41.38 322 VAL A N 1
ATOM 2406 C CA . VAL A 1 322 ? 6.197 -4.092 -8.934 1.00 41.38 322 VAL A CA 1
ATOM 2407 C C . VAL A 1 322 ? 6.572 -5.326 -8.121 1.00 41.38 322 VAL A C 1
ATOM 2409 O O . VAL A 1 322 ? 6.271 -6.453 -8.512 1.00 41.38 322 VAL A O 1
ATOM 2412 N N . LYS A 1 323 ? 7.290 -5.121 -7.011 1.00 45.72 323 LYS A N 1
ATOM 2413 C CA . LYS A 1 323 ? 7.726 -6.204 -6.120 1.00 45.72 323 LYS A CA 1
ATOM 2414 C C . LYS A 1 323 ? 6.749 -6.351 -4.954 1.00 45.72 323 LYS A C 1
ATOM 2416 O O . LYS A 1 323 ? 6.485 -5.382 -4.247 1.00 45.72 323 LYS A O 1
ATOM 2421 N N . ASP A 1 324 ? 6.256 -7.571 -4.768 1.00 43.22 324 ASP A N 1
ATOM 2422 C CA . ASP A 1 324 ? 5.404 -7.988 -3.649 1.00 43.22 324 ASP A CA 1
ATOM 2423 C C . ASP A 1 324 ? 6.191 -8.905 -2.699 1.00 43.22 324 ASP A C 1
ATOM 2425 O O . ASP A 1 324 ? 7.204 -9.493 -3.096 1.00 43.22 324 ASP A O 1
ATOM 2429 N N . TRP A 1 325 ? 5.712 -9.033 -1.460 1.00 45.75 325 TRP A N 1
ATOM 2430 C CA . TRP A 1 325 ? 6.177 -9.993 -0.452 1.00 45.75 325 TRP A CA 1
ATOM 2431 C C . TRP A 1 325 ? 5.088 -11.009 -0.103 1.00 45.75 325 TRP A C 1
ATOM 2433 O O . TRP A 1 325 ? 3.892 -10.639 -0.115 1.00 45.75 325 TRP A O 1
#

pLDDT: mean 74.47, std 20.72, range [29.03, 98.69]

Solvent-accessible surface area (backbone atoms only — not comparable to full-atom values): 19055 Å² total; per-residue (Å²): 134,87,74,50,40,85,56,75,27,71,46,73,39,54,51,101,84,68,50,81,75,47,63,43,55,47,99,87,68,47,74,47,64,41,59,51,61,63,68,61,52,47,54,52,24,61,76,65,76,46,83,85,79,66,86,85,48,94,53,54,69,57,55,52,50,51,52,55,49,49,56,54,49,53,51,56,50,64,64,47,72,75,62,73,70,76,70,67,62,56,65,49,50,54,52,51,52,50,50,54,56,49,64,74,69,50,90,92,63,66,68,66,56,48,58,54,47,69,72,66,52,75,77,81,67,70,86,74,66,83,74,68,77,78,47,73,26,53,53,26,45,76,68,68,36,33,64,60,13,22,56,37,24,47,53,50,20,72,76,35,72,88,40,49,65,33,29,34,51,22,9,54,25,17,52,70,53,69,36,58,69,59,14,51,58,24,18,55,57,10,40,67,38,88,49,60,67,57,16,28,54,18,22,44,49,48,18,51,50,23,48,52,45,26,71,74,34,75,90,52,19,66,60,25,25,51,52,13,36,52,26,21,52,58,21,35,73,67,42,77,80,48,63,65,49,51,51,53,31,52,49,28,51,51,56,46,57,59,55,66,75,66,66,76,82,89,70,87,81,92,83,88,90,83,88,84,83,92,80,93,78,91,78,81,91,60,84,49,71,71,56,50,50,53,50,53,53,53,51,55,53,53,52,55,50,51,54,52,53,57,66,64,63,76,77,64,88,74,62,90,93,64,90,84,133

Nearest PDB structures (foldseek):
  4g2v-assembly1_A  TM=8.204E-01  e=2.412E-02  Mus musculus
  5w5h-assembly1_C  TM=7.805E-01  e=2.322E-01  Homo sapiens
  9gaw-assembly1_K  TM=7.618E-01  e=3.209E-01  Homo sapiens
  2pl2-assembly1_B  TM=7.879E-01  e=6.469E-01  Thermus thermophilus HB27

Foldseek 3Di:
DPPAEQDWDFAFDADPVRHTPDTDADPVRHTDTHHDPVVVVVVVCVVVVHDDQDPPDPCSVVVVVVVVVVVVVVVVVVVVVPPPPPPPVVVVVVVVVVVVVVVVPDDDDPPVVVVVCVVPPPPPPDDPPPPDPDFQLRVCVVVVVLVSNLVRLVVVCVVVVVDLLSLLSNLVSCVSVVVLVSVLVSLVSSLPDPPLVSVLQSLQSLLVSLCVCLVVDVPCNLVSLVSSLVSLVVSCVSVVPDPVSVVSNVVSVVVNVVVVVPDDPPDDDDDDDDDDDDDDDDDPPDQDPVNVVVVVVVVVVVVVVVVVVVVVPPPDDDDPSHDHD